Protein AF-0000000066315494 (afdb_homodimer)

Solvent-accessible surface area (backbone atoms only — not comparable to full-atom values): 15066 Å² total; per-residue (Å²): 139,83,71,63,61,61,58,49,50,52,49,48,46,50,52,51,40,46,52,48,52,51,51,44,47,53,52,26,42,49,58,54,46,71,69,47,60,89,89,52,80,75,73,48,70,65,57,48,49,71,57,57,49,80,80,36,66,68,55,47,48,52,39,36,51,50,50,52,54,43,51,49,52,50,52,52,51,53,55,69,66,41,75,74,70,67,60,67,60,64,61,60,64,60,68,68,56,77,74,78,74,77,73,80,72,73,70,80,76,66,72,78,76,74,81,66,81,73,79,74,91,118,135,78,69,61,59,57,57,48,51,53,50,50,46,49,52,50,38,46,53,48,52,49,51,43,48,53,52,24,40,50,57,53,45,70,69,46,59,88,88,52,79,73,74,49,70,65,57,47,49,71,58,56,48,81,80,38,68,69,56,48,50,53,40,35,52,52,49,52,54,44,51,50,53,49,52,52,52,53,55,71,66,43,74,72,70,68,57,68,60,61,58,59,62,59,67,66,55,80,75,77,76,77,73,78,74,76,73,80,76,68,77,79,78,78,78,72,80,74,82,83,85,129

Organism: Schizosaccharomyces pombe (strain 972 / ATCC 24843) (NCBI:txid284812)

Radius of gyration: 43.76 Å; Cα contacts (8 Å, |Δi|>4): 107; chains: 2; bounding box: 115×151×46 Å

Structure (mmCIF, N/CA/C/O backbone):
data_AF-0000000066315494-model_v1
#
loop_
_entity.id
_entity.type
_entity.pdbx_description
1 polymer 'Uncharacterized protein C8D2.11'
#
loop_
_atom_site.group_PDB
_atom_site.id
_atom_site.type_symbol
_atom_site.label_atom_id
_atom_site.label_alt_id
_atom_site.label_comp_id
_atom_site.label_asym_id
_atom_site.label_entity_id
_atom_site.label_seq_id
_atom_site.pdbx_PDB_ins_code
_atom_site.Cartn_x
_atom_site.Cartn_y
_atom_site.Cartn_z
_atom_site.occupancy
_atom_site.B_iso_or_equiv
_atom_site.auth_seq_id
_atom_site.auth_comp_id
_atom_site.auth_asym_id
_atom_site.auth_atom_id
_atom_site.pdbx_PDB_model_num
ATOM 1 N N . MET A 1 1 ? -29.75 -22.281 -9.867 1 36.62 1 MET A N 1
ATOM 2 C CA . MET A 1 1 ? -29.75 -20.859 -9.594 1 36.62 1 MET A CA 1
ATOM 3 C C . MET A 1 1 ? -28.359 -20.391 -9.172 1 36.62 1 MET A C 1
ATOM 5 O O . MET A 1 1 ? -28.016 -20.422 -7.984 1 36.62 1 MET A O 1
ATOM 9 N N . GLY A 1 2 ? -27.234 -20.703 -9.727 1 48.5 2 GLY A N 1
ATOM 10 C CA . GLY A 1 2 ? -25.781 -20.766 -9.695 1 48.5 2 GLY A CA 1
ATOM 11 C C . GLY A 1 2 ? -25.141 -19.391 -9.57 1 48.5 2 GLY A C 1
ATOM 12 O O . GLY A 1 2 ? -23.953 -19.234 -9.875 1 48.5 2 GLY A O 1
ATOM 13 N N . ARG A 1 3 ? -25.984 -18.328 -9.836 1 52.59 3 ARG A N 1
ATOM 14 C CA . ARG A 1 3 ? -25.484 -16.969 -10 1 52.59 3 ARG A CA 1
ATOM 15 C C . ARG A 1 3 ? -24.641 -16.547 -8.805 1 52.59 3 ARG A C 1
ATOM 17 O O . ARG A 1 3 ? -23.766 -15.688 -8.93 1 52.59 3 ARG A O 1
ATOM 24 N N . PRO A 1 4 ? -25.125 -16.578 -7.352 1 53.5 4 PRO A N 1
ATOM 25 C CA . PRO A 1 4 ? -24.906 -15.852 -6.098 1 53.5 4 PRO A CA 1
ATOM 26 C C . PRO A 1 4 ? -23.531 -16.141 -5.488 1 53.5 4 PRO A C 1
ATOM 28 O O . PRO A 1 4 ? -23.031 -15.328 -4.703 1 53.5 4 PRO A O 1
ATOM 31 N N . LEU A 1 5 ? -23 -17.219 -5.754 1 54.5 5 LEU A N 1
ATOM 32 C CA . LEU A 1 5 ? -21.812 -17.672 -5.035 1 54.5 5 LEU A CA 1
ATOM 33 C C . LEU A 1 5 ? -20.578 -16.891 -5.469 1 54.5 5 LEU A C 1
ATOM 35 O O . LEU A 1 5 ? -19.719 -16.547 -4.645 1 54.5 5 LEU A O 1
ATOM 39 N N . ILE A 1 6 ? -20.578 -16.625 -6.766 1 56.09 6 ILE A N 1
ATOM 40 C CA . ILE A 1 6 ? -19.422 -15.922 -7.305 1 56.09 6 ILE A CA 1
ATOM 41 C C . ILE A 1 6 ? -19.391 -14.484 -6.777 1 56.09 6 ILE A C 1
ATOM 43 O O . ILE A 1 6 ? -18.344 -13.984 -6.367 1 56.09 6 ILE A O 1
ATOM 47 N N . GLU A 1 7 ? -20.547 -13.859 -6.77 1 63.22 7 GLU A N 1
ATOM 48 C CA . GLU A 1 7 ? -20.641 -12.5 -6.25 1 63.22 7 GLU A CA 1
ATOM 49 C C . GLU A 1 7 ? -20.312 -12.453 -4.758 1 63.22 7 GLU A C 1
ATOM 51 O O . GLU A 1 7 ? -19.656 -11.523 -4.289 1 63.22 7 GLU A O 1
ATOM 56 N N . SER A 1 8 ? -20.75 -13.547 -4.156 1 70.38 8 SER A N 1
ATOM 57 C CA . SER A 1 8 ? -20.484 -13.617 -2.723 1 70.38 8 SER A CA 1
ATOM 58 C C . SER A 1 8 ? -19 -13.773 -2.443 1 70.38 8 SER A C 1
ATOM 60 O O . SER A 1 8 ? -18.453 -13.109 -1.558 1 70.38 8 SER A O 1
ATOM 62 N N . SER A 1 9 ? -18.391 -14.57 -3.324 1 78.19 9 SER A N 1
ATOM 63 C CA . SER A 1 9 ? -16.969 -14.812 -3.127 1 78.19 9 SER A CA 1
ATOM 64 C C . SER A 1 9 ? -16.156 -13.555 -3.41 1 78.19 9 SER A C 1
ATOM 66 O O . SER A 1 9 ? -15.219 -13.234 -2.67 1 78.19 9 SER A O 1
ATOM 68 N N . SER A 1 10 ? -16.594 -12.836 -4.422 1 82.06 10 SER A N 1
ATOM 69 C CA . SER A 1 10 ? -15.898 -11.609 -4.781 1 82.06 10 SER A CA 1
ATOM 70 C C . SER A 1 10 ? -16.031 -10.547 -3.693 1 82.06 10 SER A C 1
ATOM 72 O O . SER A 1 10 ? -15.07 -9.859 -3.355 1 82.06 10 SER A O 1
ATOM 74 N N . ASN A 1 11 ? -17.172 -10.531 -3.135 1 88.81 11 ASN A N 1
ATOM 75 C CA . ASN A 1 11 ? -17.438 -9.586 -2.051 1 88.81 11 ASN A CA 1
ATOM 76 C C . ASN A 1 11 ? -16.625 -9.93 -0.804 1 88.81 11 ASN A C 1
ATOM 78 O O . ASN A 1 11 ? -16.156 -9.039 -0.095 1 88.81 11 ASN A O 1
ATOM 82 N N . ASP A 1 12 ? -16.484 -11.188 -0.654 1 93.38 12 ASP A N 1
ATOM 83 C CA . ASP A 1 12 ? -15.703 -11.633 0.493 1 93.38 12 ASP A CA 1
ATOM 84 C C . ASP A 1 12 ? -14.234 -11.258 0.331 1 93.38 12 ASP A C 1
ATOM 86 O O . ASP A 1 12 ? -13.586 -10.844 1.292 1 93.38 12 ASP A O 1
ATOM 90 N N . HIS A 1 13 ? -13.75 -11.344 -0.854 1 95.75 13 HIS A N 1
ATOM 91 C CA . HIS A 1 13 ? -12.359 -10.984 -1.107 1 95.75 13 HIS A CA 1
ATOM 92 C C . HIS A 1 13 ? -12.141 -9.484 -0.933 1 95.75 13 HIS A C 1
ATOM 94 O O . HIS A 1 13 ? -11.125 -9.062 -0.381 1 95.75 13 HIS A O 1
ATOM 100 N N . VAL A 1 14 ? -13.117 -8.734 -1.364 1 96.81 14 VAL A N 1
ATOM 101 C CA . VAL A 1 14 ? -13.008 -7.289 -1.229 1 96.81 14 VAL A CA 1
ATOM 102 C C . VAL A 1 14 ? -13.055 -6.902 0.249 1 96.81 14 VAL A C 1
ATOM 104 O O . VAL A 1 14 ? -12.266 -6.07 0.703 1 96.81 14 VAL A O 1
ATO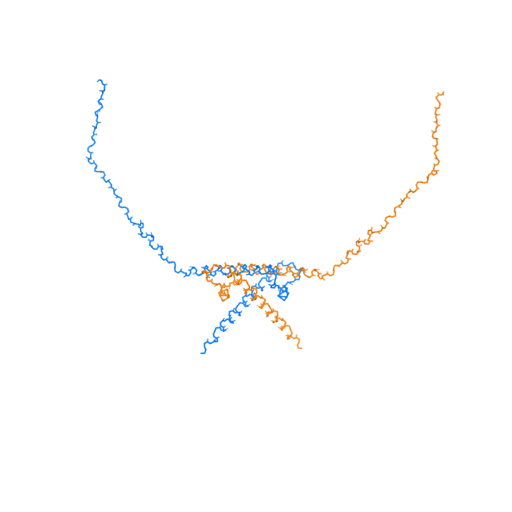M 107 N N . ALA A 1 15 ? -13.938 -7.496 0.964 1 97.12 15 ALA A N 1
ATOM 108 C CA . ALA A 1 15 ? -14.039 -7.223 2.395 1 97.12 15 ALA A CA 1
ATOM 109 C C . ALA A 1 15 ? -12.75 -7.598 3.121 1 97.12 15 ALA A C 1
ATOM 111 O O . ALA A 1 15 ? -12.289 -6.859 3.996 1 97.12 15 ALA A O 1
ATOM 112 N N . ASN A 1 16 ? -12.195 -8.727 2.793 1 97.88 16 ASN A N 1
ATOM 113 C CA . ASN A 1 16 ? -10.938 -9.172 3.383 1 97.88 16 ASN A CA 1
ATOM 114 C C . ASN A 1 16 ? -9.789 -8.227 3.029 1 97.88 16 ASN A C 1
ATOM 116 O O . ASN A 1 16 ? -8.969 -7.895 3.887 1 97.88 16 ASN A O 1
ATOM 120 N N . PHE A 1 17 ? -9.812 -7.836 1.781 1 98.44 17 PHE A N 1
ATOM 121 C CA . PHE A 1 17 ? -8.812 -6.875 1.326 1 98.44 17 PHE A CA 1
ATOM 122 C C . PHE A 1 17 ? -8.898 -5.582 2.125 1 98.44 17 PHE A C 1
ATOM 124 O O . PHE A 1 17 ? -7.883 -5.066 2.598 1 98.44 17 PHE A O 1
ATOM 131 N N . ASN A 1 18 ? -10.055 -5.062 2.291 1 98.25 18 ASN A N 1
ATOM 132 C CA . ASN A 1 18 ? -10.273 -3.824 3.029 1 98.25 18 ASN A CA 1
ATOM 133 C C . ASN A 1 18 ? -9.812 -3.947 4.477 1 98.25 18 ASN A C 1
ATOM 135 O O . ASN A 1 18 ? -9.172 -3.039 5.012 1 98.25 18 ASN A O 1
ATOM 139 N N . ARG A 1 19 ? -10.102 -5.039 5.082 1 97.94 19 ARG A N 1
ATOM 140 C CA . ARG A 1 19 ? -9.688 -5.277 6.461 1 97.94 19 ARG A CA 1
ATOM 141 C C . ARG A 1 19 ? -8.172 -5.328 6.574 1 97.94 19 ARG A C 1
ATOM 143 O O . ARG A 1 19 ? -7.586 -4.703 7.469 1 97.94 19 ARG A O 1
ATOM 150 N N . LYS A 1 20 ? -7.543 -6.078 5.699 1 98.56 20 LYS A N 1
ATOM 151 C CA . LYS A 1 20 ? -6.09 -6.23 5.727 1 98.56 20 LYS A CA 1
ATOM 152 C C . LYS A 1 20 ? -5.391 -4.895 5.492 1 98.56 20 LYS A C 1
ATOM 154 O O . LYS A 1 20 ? -4.441 -4.555 6.199 1 98.56 20 LYS A O 1
ATOM 159 N N . THR A 1 21 ? -5.852 -4.137 4.508 1 98.69 21 THR A N 1
ATOM 160 C CA . THR A 1 21 ? -5.203 -2.871 4.18 1 98.69 21 THR A CA 1
ATOM 161 C C . THR A 1 21 ? -5.398 -1.855 5.301 1 98.69 21 THR A C 1
ATOM 163 O O . THR A 1 21 ? -4.488 -1.086 5.613 1 98.69 21 THR A O 1
ATOM 166 N N . LYS A 1 22 ? -6.551 -1.836 5.879 1 98.44 22 LYS A N 1
ATOM 167 C CA . LYS A 1 22 ? -6.785 -0.957 7.02 1 98.44 22 LYS A CA 1
ATOM 168 C C . LYS A 1 22 ? -5.852 -1.295 8.18 1 98.44 22 LYS A C 1
ATOM 170 O O . LYS A 1 22 ? -5.301 -0.399 8.82 1 98.44 22 LYS A O 1
ATOM 175 N N . LYS A 1 23 ? -5.73 -2.564 8.477 1 98.62 23 LYS A N 1
ATOM 176 C CA . LYS A 1 23 ? -4.82 -3.002 9.531 1 98.62 23 LYS A CA 1
ATOM 177 C C . LYS A 1 23 ? -3.391 -2.545 9.242 1 98.62 23 LYS A C 1
ATOM 179 O O . LYS A 1 23 ? -2.707 -2.037 10.133 1 98.62 23 LYS A O 1
ATOM 184 N N . LEU A 1 24 ? -2.961 -2.746 8.031 1 98.81 24 LEU A N 1
ATOM 185 C CA . LEU A 1 24 ? -1.611 -2.383 7.617 1 98.81 24 LEU A CA 1
ATOM 186 C C . LEU A 1 24 ? -1.392 -0.878 7.738 1 98.81 24 LEU A C 1
ATOM 188 O O . LEU A 1 24 ? -0.346 -0.436 8.219 1 98.81 24 LEU A O 1
ATOM 192 N N . ILE A 1 25 ? -2.383 -0.046 7.328 1 98.81 25 ILE A N 1
ATOM 193 C CA . ILE A 1 25 ? -2.254 1.405 7.402 1 98.81 25 ILE A CA 1
ATOM 194 C C . ILE A 1 25 ? -2.277 1.853 8.859 1 98.81 25 ILE A C 1
ATOM 196 O O . ILE A 1 25 ? -1.515 2.736 9.258 1 98.81 25 ILE A O 1
ATOM 200 N N . ASP A 1 26 ? -3.143 1.259 9.664 1 98.56 26 ASP A N 1
ATOM 201 C CA . ASP A 1 26 ? -3.199 1.614 11.078 1 98.56 26 ASP A CA 1
ATOM 202 C C . ASP A 1 26 ? -1.862 1.347 11.766 1 98.56 26 ASP A C 1
ATOM 204 O O . ASP A 1 26 ? -1.375 2.18 12.531 1 98.56 26 ASP A O 1
ATOM 208 N N . GLN A 1 27 ? -1.265 0.222 11.461 1 98.62 27 GLN A N 1
ATOM 209 C CA . GLN A 1 27 ? 0.035 -0.127 12.031 1 98.62 27 GLN A CA 1
ATOM 210 C C . GLN A 1 27 ? 1.118 0.838 11.555 1 98.62 27 GLN A C 1
ATOM 212 O O . GLN A 1 27 ? 1.95 1.283 12.352 1 98.62 27 GLN A O 1
ATOM 217 N N . ALA A 1 28 ? 1.109 1.153 10.312 1 98.81 28 ALA A N 1
ATOM 218 C CA . ALA A 1 28 ? 2.096 2.07 9.75 1 98.81 28 ALA A CA 1
ATOM 219 C C . ALA A 1 28 ? 1.967 3.461 10.359 1 98.81 28 ALA A C 1
ATOM 221 O O . ALA A 1 28 ? 2.973 4.121 10.633 1 98.81 28 ALA A O 1
ATOM 222 N N . LEU A 1 29 ? 0.731 3.9 10.523 1 98.69 29 LEU A N 1
ATOM 223 C CA . LEU A 1 29 ? 0.483 5.203 11.133 1 98.69 29 LEU A CA 1
ATOM 224 C C . LEU A 1 29 ? 0.97 5.227 12.578 1 98.69 29 LEU A C 1
ATOM 226 O O . LEU A 1 29 ? 1.551 6.219 13.023 1 98.69 29 LEU A O 1
ATOM 230 N N . GLU A 1 30 ? 0.712 4.18 13.258 1 98.25 30 GLU A N 1
ATOM 231 C CA . GLU A 1 30 ? 1.185 4.074 14.633 1 98.25 30 GLU A CA 1
ATOM 232 C C . GLU A 1 30 ? 2.707 4.168 14.703 1 98.25 30 GLU A C 1
ATOM 234 O O . GLU A 1 30 ? 3.25 4.902 15.523 1 98.25 30 GLU A O 1
ATOM 239 N N . HIS A 1 31 ? 3.373 3.438 13.875 1 98.06 31 HIS A N 1
ATOM 240 C CA . HIS A 1 31 ? 4.832 3.453 13.828 1 98.06 31 HIS A CA 1
ATOM 241 C C . HIS A 1 31 ? 5.355 4.836 13.469 1 98.06 31 HIS A C 1
ATOM 243 O O . HIS A 1 31 ? 6.316 5.32 14.078 1 98.06 31 HIS A O 1
ATOM 249 N N . TYR A 1 32 ? 4.727 5.41 12.477 1 98.06 32 TYR A N 1
ATOM 250 C CA . TYR A 1 32 ? 5.121 6.738 12.031 1 98.06 32 TYR A CA 1
ATOM 251 C C . TYR A 1 32 ? 4.965 7.762 13.148 1 98.06 32 TYR A C 1
ATOM 253 O O . TYR A 1 32 ? 5.887 8.523 13.438 1 98.06 32 TYR A O 1
ATOM 261 N N . ASN A 1 33 ? 3.848 7.762 13.734 1 98.06 33 ASN A N 1
ATOM 262 C CA . ASN A 1 33 ? 3.537 8.734 14.781 1 98.06 33 ASN A CA 1
ATOM 263 C C . ASN A 1 33 ? 4.363 8.492 16.047 1 98.06 33 ASN A C 1
ATOM 265 O O . ASN A 1 33 ? 4.684 9.43 16.766 1 98.06 33 ASN A O 1
ATOM 269 N N . GLY A 1 34 ? 4.641 7.25 16.281 1 97.19 34 GLY A N 1
ATOM 270 C CA . GLY A 1 34 ? 5.469 6.906 17.422 1 97.19 34 GLY A CA 1
ATOM 271 C C . GLY A 1 34 ? 6.879 7.457 17.328 1 97.19 34 GLY A C 1
ATOM 272 O O . GLY A 1 34 ? 7.582 7.57 18.328 1 97.19 34 GLY A O 1
ATOM 273 N N . ARG A 1 35 ? 7.32 7.863 16.141 1 95.31 35 ARG A N 1
ATOM 274 C CA . ARG A 1 35 ? 8.68 8.344 15.922 1 95.31 35 ARG A CA 1
ATOM 275 C C . ARG A 1 35 ? 8.711 9.859 15.773 1 95.31 35 ARG A C 1
ATOM 277 O O . ARG A 1 35 ? 9.781 10.461 15.672 1 95.31 35 ARG A O 1
ATOM 284 N N . LEU A 1 36 ? 7.5 10.391 15.766 1 94.56 36 LEU A N 1
ATOM 285 C CA . LEU A 1 36 ? 7.418 11.836 15.633 1 94.56 36 LEU A CA 1
ATOM 286 C C . LEU A 1 36 ? 7.824 12.523 16.938 1 94.56 36 LEU A C 1
ATOM 288 O O . LEU A 1 36 ? 7.52 12.039 18.016 1 94.56 36 LEU A O 1
ATOM 292 N N . PRO A 1 37 ? 8.523 13.633 16.75 1 91.75 37 PRO A N 1
ATOM 293 C CA . PRO A 1 37 ? 8.75 14.438 17.953 1 91.75 37 PRO A CA 1
ATOM 294 C C . PRO A 1 37 ? 7.445 14.812 18.656 1 91.75 37 PRO A C 1
ATOM 296 O O . PRO A 1 37 ? 6.422 15.023 18 1 91.75 37 PRO A O 1
ATOM 299 N N . GLU A 1 38 ? 7.496 14.961 19.969 1 89 38 GLU A N 1
ATOM 300 C CA . GLU A 1 38 ? 6.328 15.188 20.812 1 89 38 GLU A CA 1
ATOM 301 C C . GLU A 1 38 ? 5.602 16.469 20.422 1 89 38 GLU A C 1
ATOM 303 O O . GLU A 1 38 ? 4.387 16.578 20.594 1 89 38 GLU A O 1
ATOM 308 N N . GLN A 1 39 ? 6.316 17.422 19.797 1 88 39 GLN A N 1
ATOM 309 C CA . GLN A 1 39 ? 5.75 18.734 19.516 1 88 39 GLN A CA 1
ATOM 310 C C . GLN A 1 39 ? 4.977 18.719 18.188 1 88 39 GLN A C 1
ATOM 312 O O . GLN A 1 39 ? 4.211 19.641 17.906 1 88 39 GLN A O 1
ATOM 317 N N . LEU A 1 40 ? 5.133 17.656 17.516 1 88.94 40 LEU A N 1
ATOM 318 C CA . LEU A 1 40 ? 4.488 17.609 16.203 1 88.94 40 LEU A CA 1
ATOM 319 C C . LEU A 1 40 ? 3.139 16.906 16.297 1 88.94 40 LEU A C 1
ATOM 321 O O . LEU A 1 40 ? 2.984 15.93 17.031 1 88.94 40 LEU A O 1
ATOM 325 N N . GLU A 1 41 ? 2.311 17.438 15.508 1 90.69 41 GLU A N 1
ATOM 326 C CA . GLU A 1 41 ? 0.982 16.844 15.43 1 90.69 41 GLU A CA 1
ATOM 327 C C . GLU A 1 41 ? 1.031 15.477 14.75 1 90.69 41 GLU A C 1
ATOM 329 O O . GLU A 1 41 ? 1.735 15.297 13.758 1 90.69 41 GLU A O 1
ATOM 334 N N . ASN A 1 42 ? 0.229 14.594 15.328 1 95.12 42 ASN A N 1
ATOM 335 C CA . ASN A 1 42 ? 0.113 13.273 14.727 1 95.12 42 ASN A CA 1
ATOM 336 C C . ASN A 1 42 ? -0.554 13.336 13.359 1 95.12 42 ASN A C 1
ATOM 338 O O . ASN A 1 42 ? -1.377 14.219 13.102 1 95.12 42 ASN A O 1
ATOM 342 N N . PHE A 1 43 ? -0.103 12.492 12.531 1 97.31 43 PHE A N 1
ATOM 343 C CA . PHE A 1 43 ? -0.729 12.312 11.227 1 97.31 43 PHE A CA 1
ATOM 344 C C . PHE A 1 43 ? -1.854 11.289 11.305 1 97.31 43 PHE A C 1
ATOM 346 O O . PHE A 1 43 ? -1.603 10.094 11.461 1 97.31 43 PHE A O 1
ATOM 353 N N . SER A 1 44 ? -3.135 11.734 11.242 1 96.88 44 SER A N 1
ATOM 354 C CA . SER A 1 44 ? -4.297 10.883 11.484 1 96.88 44 SER A CA 1
ATOM 355 C C . SER A 1 44 ? -4.668 10.086 10.234 1 96.88 44 SER A C 1
ATOM 357 O O . SER A 1 44 ? -4.227 10.414 9.133 1 96.88 44 SER A O 1
ATOM 359 N N . PHE A 1 45 ? -5.453 9.086 10.398 1 97.75 45 PHE A N 1
ATOM 360 C CA . PHE A 1 45 ? -5.996 8.312 9.289 1 97.75 45 PHE A CA 1
ATOM 361 C C . PHE A 1 45 ? -6.824 9.203 8.359 1 97.75 45 PHE A C 1
ATOM 363 O O . PHE A 1 45 ? -6.75 9.07 7.137 1 97.75 45 PHE A O 1
ATOM 370 N N . GLU A 1 46 ? -7.578 10.125 8.914 1 96.62 46 GLU A N 1
ATOM 371 C CA . GLU A 1 46 ? -8.406 11.039 8.141 1 96.62 46 GLU A CA 1
ATOM 372 C C . GLU A 1 46 ? -7.559 11.93 7.242 1 96.62 46 GLU A C 1
ATOM 374 O O . GLU A 1 46 ? -7.871 12.117 6.062 1 96.62 46 GLU A O 1
ATOM 379 N N . ASN A 1 47 ? -6.441 12.469 7.816 1 95.94 47 ASN A N 1
ATOM 380 C CA . ASN A 1 47 ? -5.512 13.258 7.012 1 95.94 47 ASN A CA 1
ATOM 381 C C . ASN A 1 47 ? -4.898 12.43 5.891 1 95.94 47 ASN A C 1
ATOM 383 O O . ASN A 1 47 ? -4.781 12.898 4.758 1 95.94 47 ASN A O 1
ATOM 387 N N . PHE A 1 48 ? -4.5 11.219 6.242 1 98.19 48 PHE A N 1
ATOM 388 C CA . PHE A 1 48 ? -3.904 10.305 5.273 1 98.19 48 PHE A CA 1
ATOM 389 C C . PHE A 1 48 ? -4.836 10.086 4.086 1 98.19 48 PHE A C 1
ATOM 391 O O . PHE A 1 48 ? -4.414 10.211 2.934 1 98.19 48 PHE A O 1
ATOM 398 N N . VAL A 1 49 ? -6.098 9.75 4.387 1 98.25 49 VAL A N 1
ATOM 399 C CA . VAL A 1 49 ? -7.07 9.453 3.342 1 98.25 49 VAL A CA 1
ATOM 400 C C . VAL A 1 49 ? -7.309 10.695 2.488 1 98.25 49 VAL A C 1
ATOM 402 O O . VAL A 1 49 ? -7.422 10.602 1.265 1 98.25 49 VAL A O 1
ATOM 405 N N . GLU A 1 50 ? -7.363 11.82 3.1 1 95.94 50 GLU A N 1
ATOM 406 C CA . GLU A 1 50 ? -7.625 13.07 2.395 1 95.94 50 GLU A CA 1
ATOM 407 C C . GLU A 1 50 ? -6.5 13.398 1.415 1 95.94 50 GLU A C 1
ATOM 409 O O . GLU A 1 50 ? -6.754 13.875 0.306 1 95.94 50 GLU A O 1
ATOM 414 N N . VAL A 1 51 ? -5.281 13.094 1.767 1 96.94 51 VAL A N 1
ATOM 415 C CA . VAL A 1 51 ? -4.121 13.523 0.996 1 96.94 51 VAL A CA 1
ATOM 416 C C . VAL A 1 51 ? -3.705 12.414 0.029 1 96.94 51 VAL A C 1
ATOM 418 O O . VAL A 1 51 ? -3.037 12.672 -0.973 1 96.94 51 VAL A O 1
ATOM 421 N N . LEU A 1 52 ? -4.086 11.18 0.331 1 98.12 52 LEU A N 1
ATOM 422 C CA . LEU A 1 52 ? -3.748 10.078 -0.556 1 98.12 52 LEU A CA 1
ATOM 423 C C . LEU A 1 52 ? -4.266 10.336 -1.967 1 98.12 52 LEU A C 1
ATOM 425 O O . LEU A 1 52 ? -5.477 10.367 -2.191 1 98.12 52 LEU A O 1
ATOM 429 N N . ASP A 1 53 ? -3.344 10.492 -2.883 1 97.56 53 ASP A N 1
ATOM 430 C CA . ASP A 1 53 ? -3.639 10.828 -4.273 1 97.56 53 ASP A CA 1
ATOM 431 C C . ASP A 1 53 ? -3.381 9.633 -5.191 1 97.56 53 ASP A C 1
ATOM 433 O O . ASP A 1 53 ? -2.23 9.25 -5.414 1 97.56 53 ASP A O 1
ATOM 437 N N . THR A 1 54 ? -4.43 9.07 -5.801 1 97.94 54 THR A N 1
ATOM 438 C CA . THR A 1 54 ? -4.34 7.867 -6.621 1 97.94 54 THR A CA 1
ATOM 439 C C . THR A 1 54 ? -3.645 8.172 -7.945 1 97.94 54 THR A C 1
ATOM 441 O O . THR A 1 54 ? -3.25 7.25 -8.672 1 97.94 54 THR A O 1
ATOM 444 N N . GLU A 1 55 ? -3.436 9.422 -8.227 1 97.5 55 GLU A N 1
ATOM 445 C CA . GLU A 1 55 ? -2.789 9.797 -9.477 1 97.5 55 GLU A CA 1
ATOM 446 C C . GLU A 1 55 ? -1.313 10.117 -9.266 1 97.5 55 GLU A C 1
ATOM 448 O O . GLU A 1 55 ? -0.587 10.398 -10.219 1 97.5 55 GLU A O 1
ATOM 453 N N . SER A 1 56 ? -0.907 10.156 -7.996 1 97.25 56 SER A N 1
ATOM 454 C CA . SER A 1 56 ? 0.496 10.383 -7.664 1 97.25 56 SER A CA 1
ATOM 455 C C . SER A 1 56 ? 1.378 9.258 -8.188 1 97.25 56 SER A C 1
ATOM 457 O O . SER A 1 56 ? 1.151 8.086 -7.879 1 97.25 56 SER A O 1
ATOM 459 N N . SER A 1 57 ? 2.436 9.664 -8.898 1 97.81 57 SER A N 1
ATOM 460 C CA . SER A 1 57 ? 3.365 8.688 -9.453 1 97.81 57 SER A CA 1
ATOM 461 C C . SER A 1 57 ? 4.07 7.902 -8.344 1 97.81 57 SER A C 1
ATOM 463 O O . SER A 1 57 ? 4.297 6.699 -8.484 1 97.81 57 SER A O 1
ATOM 465 N N . VAL A 1 58 ? 4.418 8.602 -7.277 1 97.81 58 VAL A N 1
ATOM 466 C CA . VAL A 1 58 ? 5.129 7.957 -6.176 1 97.81 58 VAL A CA 1
ATOM 467 C C . VAL A 1 58 ? 4.219 6.934 -5.5 1 97.81 58 VAL A C 1
ATOM 469 O O . VAL A 1 58 ? 4.641 5.812 -5.219 1 97.81 58 VAL A O 1
ATOM 472 N N . VAL A 1 59 ? 2.951 7.246 -5.246 1 98.5 59 VAL A N 1
ATOM 473 C CA . VAL A 1 59 ? 1.996 6.34 -4.617 1 98.5 59 VAL A CA 1
ATOM 474 C C . VAL A 1 59 ? 1.764 5.129 -5.52 1 98.5 59 VAL A C 1
ATOM 476 O O . VAL A 1 59 ? 1.81 3.986 -5.055 1 98.5 59 VAL A O 1
ATOM 479 N N . ASN A 1 60 ? 1.599 5.387 -6.832 1 98.56 60 ASN A N 1
ATOM 480 C CA . ASN A 1 60 ? 1.404 4.293 -7.777 1 98.56 60 ASN A CA 1
ATOM 481 C C . ASN A 1 60 ? 2.605 3.352 -7.801 1 98.56 60 ASN A C 1
ATOM 483 O O . ASN A 1 60 ? 2.443 2.131 -7.852 1 98.56 60 ASN A O 1
ATOM 487 N N . ARG A 1 61 ? 3.775 3.875 -7.711 1 98.56 61 ARG A N 1
ATOM 488 C CA . ARG A 1 61 ? 4.98 3.055 -7.691 1 98.56 61 ARG A CA 1
ATOM 489 C C . ARG A 1 61 ? 5.031 2.188 -6.438 1 98.56 61 ARG A C 1
ATOM 491 O O . ARG A 1 61 ? 5.449 1.027 -6.496 1 98.56 61 ARG A O 1
ATOM 498 N N . VAL A 1 62 ? 4.652 2.719 -5.301 1 98.75 62 VAL A N 1
ATOM 499 C CA . VAL A 1 62 ? 4.617 1.956 -4.055 1 98.75 62 VAL A CA 1
ATOM 500 C C . VAL A 1 62 ? 3.678 0.761 -4.207 1 98.75 62 VAL A C 1
ATOM 502 O O . VAL A 1 62 ? 4.016 -0.356 -3.809 1 98.75 62 VAL A O 1
ATOM 505 N N . PHE A 1 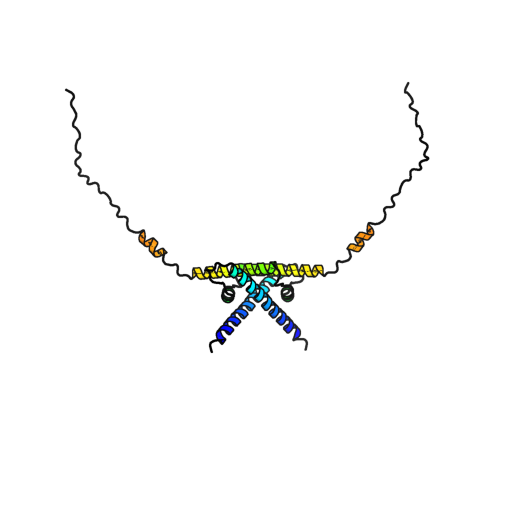63 ? 2.521 0.922 -4.805 1 98.81 63 PHE A N 1
ATOM 506 C CA . PHE A 1 63 ? 1.563 -0.163 -4.977 1 98.81 63 PHE A CA 1
ATOM 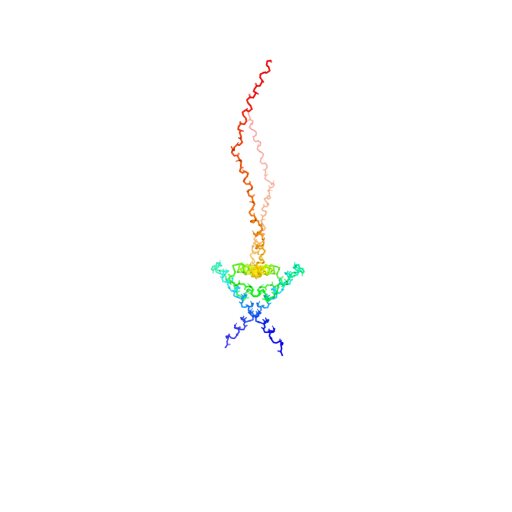507 C C . PHE A 1 63 ? 2.061 -1.161 -6.016 1 98.81 63 PHE A C 1
ATOM 509 O O . PHE A 1 63 ? 1.797 -2.361 -5.906 1 98.81 63 PHE A O 1
ATOM 516 N N . GLU A 1 64 ? 2.814 -0.659 -7.047 1 98.69 64 GLU A N 1
ATOM 517 C CA . GLU A 1 64 ? 3.439 -1.581 -7.988 1 98.69 64 GLU A CA 1
ATOM 518 C C . GLU A 1 64 ? 4.461 -2.477 -7.293 1 98.69 64 GLU A C 1
ATOM 520 O O . GLU A 1 64 ? 4.531 -3.676 -7.566 1 98.69 64 GLU A O 1
ATOM 525 N N . VAL A 1 65 ? 5.25 -1.938 -6.414 1 98.69 65 VAL A N 1
ATOM 526 C CA . VAL A 1 65 ? 6.211 -2.713 -5.633 1 98.69 65 VAL A CA 1
ATOM 527 C C . VAL A 1 65 ? 5.469 -3.73 -4.766 1 98.69 65 VAL A C 1
ATOM 529 O O . VAL A 1 65 ? 5.875 -4.891 -4.68 1 98.69 65 VAL A O 1
ATOM 532 N N . LEU A 1 66 ? 4.383 -3.303 -4.098 1 98.81 66 LEU A N 1
ATOM 533 C CA . LEU A 1 66 ? 3.58 -4.184 -3.258 1 98.81 66 LEU A CA 1
ATOM 534 C C . LEU A 1 66 ? 3.094 -5.395 -4.047 1 98.81 66 LEU A C 1
ATOM 536 O O . LEU A 1 66 ? 3.275 -6.535 -3.619 1 98.81 66 LEU A O 1
ATOM 540 N N . VAL A 1 67 ? 2.492 -5.125 -5.215 1 98.81 67 VAL A N 1
ATOM 541 C CA . VAL A 1 67 ? 1.938 -6.195 -6.035 1 98.81 67 VAL A CA 1
ATOM 542 C C . VAL A 1 67 ? 3.057 -7.133 -6.484 1 98.81 67 VAL A C 1
ATOM 544 O O . VAL A 1 67 ? 2.896 -8.359 -6.461 1 98.81 67 VAL A O 1
ATOM 547 N N . ARG A 1 68 ? 4.207 -6.559 -6.883 1 98.19 68 ARG A N 1
ATOM 548 C CA . ARG A 1 68 ? 5.344 -7.375 -7.305 1 98.19 68 ARG A CA 1
ATOM 549 C C . ARG A 1 68 ? 5.816 -8.281 -6.172 1 98.19 68 ARG A C 1
ATOM 551 O O . ARG A 1 68 ? 6.102 -9.461 -6.395 1 98.19 68 ARG A O 1
ATOM 558 N N . GLU A 1 69 ? 5.891 -7.77 -4.98 1 97.75 69 GLU A N 1
ATOM 559 C CA . GLU A 1 69 ? 6.324 -8.531 -3.812 1 97.75 69 GLU A CA 1
ATOM 560 C C . GLU A 1 69 ? 5.355 -9.68 -3.514 1 97.75 69 GLU A C 1
ATOM 562 O O . GLU A 1 69 ? 5.777 -10.812 -3.289 1 97.75 69 GLU A O 1
ATOM 567 N N . VAL A 1 70 ? 4.09 -9.391 -3.527 1 98.25 70 VAL A N 1
ATOM 568 C CA . VAL A 1 70 ? 3.074 -10.375 -3.174 1 98.25 70 VAL A CA 1
ATOM 569 C C . VAL A 1 70 ? 2.971 -11.43 -4.273 1 98.25 70 VAL A C 1
ATOM 571 O O . VAL A 1 70 ? 2.816 -12.617 -3.99 1 98.25 70 VAL A O 1
ATOM 574 N N . ALA A 1 71 ? 3.051 -10.961 -5.52 1 97.62 71 ALA A N 1
ATOM 575 C CA . ALA A 1 71 ? 3.062 -11.906 -6.641 1 97.62 71 ALA A CA 1
ATOM 576 C C . ALA A 1 71 ? 4.258 -12.852 -6.551 1 97.62 71 ALA A C 1
ATOM 578 O O . ALA A 1 71 ? 4.137 -14.039 -6.852 1 97.62 71 ALA A O 1
ATOM 579 N N . GLY A 1 72 ? 5.406 -12.281 -6.191 1 95.19 72 GLY A N 1
ATOM 580 C CA . GLY A 1 72 ? 6.578 -13.117 -5.984 1 95.19 72 GLY A CA 1
ATOM 581 C C . GLY A 1 72 ? 6.363 -14.195 -4.941 1 95.19 72 GLY A C 1
ATOM 582 O O . GLY A 1 72 ? 6.723 -15.352 -5.16 1 95.19 72 GLY A O 1
ATOM 583 N N . SER A 1 73 ? 5.781 -13.852 -3.861 1 93.44 73 SER A N 1
ATOM 584 C CA . SER A 1 73 ? 5.469 -14.797 -2.799 1 93.44 73 SER A CA 1
ATOM 585 C C . SER A 1 73 ? 4.492 -15.867 -3.279 1 93.44 73 SER A C 1
ATOM 587 O O . SER A 1 73 ? 4.617 -17.047 -2.912 1 93.44 73 SER A O 1
ATOM 589 N N . PHE A 1 74 ? 3.51 -15.461 -4.016 1 93.69 74 PHE A N 1
ATOM 590 C CA . PHE A 1 74 ? 2.527 -16.375 -4.59 1 93.69 74 PHE A CA 1
ATOM 591 C C . PHE A 1 74 ? 3.207 -17.438 -5.453 1 93.69 74 PHE A C 1
ATOM 593 O O . PHE A 1 74 ? 2.906 -18.625 -5.336 1 93.69 74 PHE A O 1
ATOM 600 N N . ARG A 1 75 ? 4.125 -17 -6.266 1 92.25 75 ARG A N 1
ATOM 601 C CA . ARG A 1 75 ? 4.836 -17.906 -7.156 1 92.25 75 ARG A CA 1
ATOM 602 C C . ARG A 1 75 ? 5.723 -18.875 -6.363 1 92.25 75 ARG A C 1
ATOM 604 O O . ARG A 1 75 ? 5.824 -20.047 -6.703 1 92.25 75 ARG A O 1
ATOM 611 N N . GLN A 1 76 ? 6.316 -18.375 -5.383 1 90.62 76 GLN A N 1
ATOM 612 C CA . GLN A 1 76 ? 7.168 -19.203 -4.539 1 90.62 76 GLN A CA 1
ATOM 613 C C . GLN A 1 76 ? 6.355 -20.297 -3.842 1 90.62 76 GLN A C 1
ATOM 615 O O . GLN A 1 76 ? 6.789 -21.453 -3.756 1 90.62 76 GLN A O 1
ATOM 620 N N . ARG A 1 77 ? 5.215 -20.016 -3.43 1 88.62 77 ARG A N 1
ATOM 621 C CA . ARG A 1 77 ? 4.34 -20.953 -2.744 1 88.62 77 ARG A CA 1
ATOM 622 C C . ARG A 1 77 ? 3.824 -22.031 -3.709 1 88.62 77 ARG A C 1
ATOM 624 O O . ARG A 1 77 ? 3.715 -23.203 -3.346 1 88.62 77 ARG A O 1
ATOM 631 N N . LYS A 1 78 ? 3.523 -21.578 -4.871 1 86.62 78 LYS A N 1
ATOM 632 C CA . LYS A 1 78 ? 3.061 -22.516 -5.895 1 86.62 78 LYS A CA 1
ATOM 633 C C . LYS A 1 78 ? 4.156 -23.516 -6.266 1 86.62 78 LYS A C 1
ATOM 635 O O . LYS A 1 78 ? 3.887 -24.703 -6.465 1 86.62 78 LYS A O 1
ATOM 640 N N . ARG A 1 79 ? 5.359 -23.047 -6.344 1 83.44 79 ARG A N 1
ATOM 641 C CA . ARG A 1 79 ? 6.492 -23.906 -6.676 1 83.44 79 ARG A CA 1
ATOM 642 C C . ARG A 1 79 ? 6.777 -24.906 -5.555 1 83.44 79 ARG A C 1
ATOM 644 O O . ARG A 1 79 ? 7.125 -26.062 -5.816 1 83.44 79 ARG A O 1
ATOM 651 N N . ALA A 1 80 ? 6.625 -24.406 -4.414 1 83.75 80 ALA A N 1
ATOM 652 C CA . ALA A 1 80 ? 6.91 -25.266 -3.264 1 83.75 80 ALA A CA 1
ATOM 653 C C . ALA A 1 80 ? 5.891 -26.391 -3.16 1 83.75 80 ALA A C 1
ATOM 655 O O . ALA A 1 80 ? 6.188 -27.453 -2.602 1 83.75 80 ALA A O 1
ATOM 656 N N . HIS A 1 81 ? 4.75 -26.156 -3.641 1 77.56 81 HIS A N 1
ATOM 657 C CA . HIS A 1 81 ? 3.703 -27.156 -3.549 1 77.56 81 HIS A CA 1
ATOM 658 C C . HIS A 1 81 ? 3.689 -28.062 -4.781 1 77.56 81 HIS A C 1
ATOM 660 O O . HIS A 1 81 ? 2.949 -29.047 -4.832 1 77.56 81 HIS A O 1
ATOM 666 N N . MET A 1 82 ? 4.43 -27.641 -5.809 1 68.56 82 MET A N 1
ATOM 667 C CA . MET A 1 82 ? 4.547 -28.516 -6.973 1 68.56 82 MET A CA 1
ATOM 668 C C . MET A 1 82 ? 5.406 -29.734 -6.652 1 68.56 82 MET A C 1
ATOM 670 O O . MET A 1 82 ? 6.461 -29.609 -6.027 1 68.56 82 MET A O 1
ATOM 674 N N . PRO A 1 83 ? 4.766 -30.922 -6.723 1 64.62 83 PRO A N 1
ATOM 675 C CA . PRO A 1 83 ? 5.496 -32.156 -6.441 1 64.62 83 PRO A CA 1
ATOM 676 C C . PRO A 1 83 ? 6.859 -32.219 -7.129 1 64.62 83 PRO A C 1
ATOM 678 O O . PRO A 1 83 ? 7.027 -31.656 -8.219 1 64.62 83 PRO A O 1
ATOM 681 N N . ARG A 1 84 ? 7.996 -32.031 -6.297 1 59.34 84 ARG A N 1
ATOM 682 C CA . ARG A 1 84 ? 9.336 -32.25 -6.84 1 59.34 84 ARG A CA 1
ATOM 683 C C . ARG A 1 84 ? 9.32 -33.375 -7.867 1 59.34 84 ARG A C 1
ATOM 685 O O . ARG A 1 84 ? 8.898 -34.5 -7.559 1 59.34 84 ARG A O 1
ATOM 692 N N . THR A 1 85 ? 8.906 -33.219 -9.078 1 52.09 85 THR A N 1
ATOM 693 C CA . THR A 1 85 ? 9.18 -34.312 -9.977 1 52.09 85 THR A CA 1
ATOM 694 C C . THR A 1 85 ? 10.453 -35.062 -9.57 1 52.09 85 THR A C 1
ATOM 696 O O . THR A 1 85 ? 11.461 -34.406 -9.25 1 52.09 85 THR A O 1
ATOM 699 N N . ASN A 1 86 ? 10.281 -36.219 -9.07 1 46.78 86 ASN A N 1
ATOM 700 C CA . ASN A 1 86 ? 11.227 -37.281 -8.703 1 46.78 86 ASN A CA 1
ATOM 701 C C . ASN A 1 86 ? 12.406 -37.344 -9.672 1 46.78 86 ASN A C 1
ATOM 703 O O . ASN A 1 86 ? 12.5 -38.25 -10.5 1 46.78 86 ASN A O 1
ATOM 707 N N . THR A 1 87 ? 12.586 -36.25 -10.422 1 48.16 87 THR A N 1
ATOM 708 C CA . THR A 1 87 ? 13.734 -36.531 -11.281 1 48.16 87 THR A CA 1
ATOM 709 C C . THR A 1 87 ? 14.969 -36.844 -10.445 1 48.16 87 THR A C 1
ATOM 711 O O . THR A 1 87 ? 16.047 -37.094 -10.992 1 48.16 87 THR A O 1
ATOM 714 N N . THR A 1 88 ? 14.867 -36.531 -9.164 1 50.38 88 THR A N 1
ATOM 715 C CA . THR A 1 88 ? 16.078 -36.875 -8.422 1 50.38 88 THR A CA 1
ATOM 716 C C . THR A 1 88 ? 16.312 -38.375 -8.422 1 50.38 88 THR A C 1
ATOM 718 O O . THR A 1 88 ? 17.406 -38.844 -8.07 1 50.38 88 THR A O 1
ATOM 721 N N . ALA A 1 89 ? 15.156 -39.156 -8.586 1 46.41 89 ALA A N 1
ATOM 722 C CA . ALA A 1 89 ? 15.422 -40.562 -8.391 1 46.41 89 ALA A CA 1
ATOM 723 C C . ALA A 1 89 ? 16.266 -41.125 -9.531 1 46.41 89 ALA A C 1
ATOM 725 O O . ALA A 1 89 ? 16.969 -42.125 -9.359 1 46.41 89 ALA A O 1
ATOM 726 N N . GLN A 1 90 ? 16.047 -40.562 -10.789 1 45.91 90 GLN A N 1
ATOM 727 C CA . GLN A 1 90 ? 16.688 -41.312 -11.867 1 45.91 90 GLN A CA 1
ATOM 728 C C . GLN A 1 90 ? 18.172 -41 -11.961 1 45.91 90 GLN A C 1
ATOM 730 O O . GLN A 1 90 ? 18.938 -41.75 -12.562 1 45.91 90 GLN A O 1
ATOM 735 N N . VAL A 1 91 ? 18.547 -39.844 -11.367 1 48.5 91 VAL A N 1
ATOM 736 C CA . VAL A 1 91 ? 19.969 -39.562 -11.617 1 48.5 91 VAL A CA 1
ATOM 737 C C . VAL A 1 91 ? 20.828 -40.406 -10.695 1 48.5 91 VAL A C 1
ATOM 739 O O . VAL A 1 91 ? 21.969 -40.75 -11.047 1 48.5 91 VAL A O 1
ATOM 742 N N . VAL A 1 92 ? 20.25 -40.688 -9.547 1 47.09 92 VAL A N 1
ATOM 743 C CA . VAL A 1 92 ? 21.172 -41.312 -8.602 1 47.09 92 VAL A CA 1
ATOM 744 C C . VAL A 1 92 ? 21.391 -42.781 -8.969 1 47.09 92 VAL A C 1
ATOM 746 O O . VAL A 1 92 ? 22.406 -43.375 -8.594 1 47.09 92 VAL A O 1
ATOM 749 N N . GLN A 1 93 ? 20.344 -43.375 -9.617 1 44 93 GLN A N 1
ATOM 750 C CA . GLN A 1 93 ? 20.516 -44.812 -9.711 1 44 93 GLN A CA 1
ATOM 751 C C . GLN A 1 93 ? 21.531 -45.188 -10.789 1 44 93 GLN A C 1
ATOM 753 O O . GLN A 1 93 ? 21.906 -46.344 -10.922 1 44 93 GLN A O 1
ATOM 758 N N . ARG A 1 94 ? 21.688 -44.219 -11.727 1 43.56 94 ARG A N 1
ATOM 759 C CA . ARG A 1 94 ? 22.562 -44.688 -12.789 1 43.56 94 ARG A CA 1
ATOM 760 C C . ARG A 1 94 ? 23.984 -44.875 -12.305 1 43.56 94 ARG A C 1
ATOM 762 O O . ARG A 1 94 ? 24.766 -45.625 -12.883 1 43.56 94 ARG A O 1
ATOM 769 N N . GLN A 1 95 ? 24.406 -43.875 -11.539 1 42.31 95 GLN A N 1
ATOM 770 C CA . GLN A 1 95 ? 25.859 -43.812 -11.477 1 42.31 95 GLN A CA 1
ATOM 771 C C . GLN A 1 95 ? 26.438 -44.938 -10.641 1 42.31 95 GLN A C 1
ATOM 773 O O . GLN A 1 95 ? 27.656 -45.094 -10.523 1 42.31 95 GLN A O 1
ATOM 778 N N . LEU A 1 96 ? 25.547 -45.5 -9.773 1 39.94 96 LEU A N 1
ATOM 779 C CA . LEU A 1 96 ? 26.25 -46.438 -8.914 1 39.94 96 LEU A CA 1
ATOM 780 C C . LEU A 1 96 ? 26.531 -47.75 -9.648 1 39.94 96 LEU A C 1
ATOM 782 O O . LEU A 1 96 ? 25.875 -48.75 -9.398 1 39.94 96 LEU A O 1
ATOM 786 N N . ALA A 1 97 ? 26.469 -47.75 -11.008 1 38.34 97 ALA A N 1
ATOM 787 C CA . ALA A 1 97 ? 26.953 -49.031 -11.539 1 38.34 97 ALA A CA 1
ATOM 788 C C . ALA A 1 97 ? 28.359 -49.344 -11.031 1 38.34 97 ALA A C 1
ATOM 790 O O . ALA A 1 97 ? 29.234 -48.469 -11.055 1 38.34 97 ALA A O 1
ATOM 791 N N . PRO A 1 98 ? 28.531 -50.281 -10.078 1 38.38 98 PRO A N 1
ATOM 792 C CA . PRO A 1 98 ? 29.844 -50.688 -9.547 1 38.38 98 PRO A CA 1
ATOM 793 C C . PRO A 1 98 ? 30.875 -50.906 -10.641 1 38.38 98 PRO A C 1
ATOM 795 O O . PRO A 1 98 ? 30.625 -51.594 -11.633 1 38.38 98 PRO A O 1
ATOM 798 N N . SER A 1 99 ? 31.578 -49.906 -11.164 1 37 99 SER A N 1
ATOM 799 C CA . SER A 1 99 ? 32.75 -50.094 -12.008 1 37 99 SER A CA 1
ATOM 800 C C . SER A 1 99 ? 33.531 -51.312 -11.547 1 37 99 SER A C 1
ATOM 802 O O . SER A 1 99 ? 33.875 -51.438 -10.359 1 37 99 SER A O 1
ATOM 804 N N . ILE A 1 100 ? 33.375 -52.531 -12.133 1 35.62 100 ILE A N 1
ATOM 805 C CA . ILE A 1 100 ? 34.125 -53.75 -11.977 1 35.62 100 ILE A CA 1
ATOM 806 C C . ILE A 1 100 ? 35.625 -53.438 -11.922 1 35.62 100 ILE A C 1
ATOM 808 O O . ILE A 1 100 ? 36.188 -52.906 -12.883 1 35.62 100 ILE A O 1
ATOM 812 N N . SER A 1 101 ? 36.156 -52.938 -10.781 1 36.91 101 SER A N 1
ATOM 813 C CA . SER A 1 101 ? 37.594 -52.875 -10.531 1 36.91 101 SER A CA 1
ATOM 814 C C . SER A 1 101 ? 38.281 -54.156 -11.008 1 36.91 101 SER A C 1
ATOM 816 O O . SER A 1 101 ? 38 -55.25 -10.508 1 36.91 101 SER A O 1
ATOM 818 N N . THR A 1 102 ? 38.469 -54.344 -12.312 1 34.28 102 THR A N 1
ATOM 819 C CA . THR A 1 102 ? 39.344 -55.375 -12.852 1 34.28 102 THR A CA 1
ATOM 820 C C . THR A 1 102 ? 40.656 -55.438 -12.086 1 34.28 102 THR A C 1
ATOM 822 O O . THR A 1 102 ? 41.469 -54.5 -12.156 1 34.28 102 THR A O 1
ATOM 825 N N . VAL A 1 103 ? 40.688 -55.844 -10.805 1 35.28 103 VAL A N 1
ATOM 826 C CA . VAL A 1 103 ? 41.875 -56.125 -10 1 35.28 103 VAL A CA 1
ATOM 827 C C . VAL A 1 103 ? 42.781 -57.094 -10.75 1 35.28 103 VAL A C 1
ATOM 829 O O . VAL A 1 103 ? 42.375 -58.219 -11.031 1 35.28 103 VAL A O 1
ATOM 832 N N . PHE A 1 104 ? 43.562 -56.625 -11.719 1 36.28 104 PHE A N 1
ATOM 833 C CA . PHE A 1 104 ? 44.656 -57.406 -12.344 1 36.28 104 PHE A CA 1
ATOM 834 C C . PHE A 1 104 ? 45.531 -58.062 -11.289 1 36.28 104 PHE A C 1
ATOM 836 O O . PHE A 1 104 ? 46.156 -57.375 -10.492 1 36.28 104 PHE A O 1
ATOM 843 N N . SER A 1 105 ? 45.031 -59.094 -10.625 1 33.44 105 SER A N 1
ATOM 844 C CA . SER A 1 105 ? 45.875 -59.906 -9.727 1 33.44 105 SER A CA 1
ATOM 845 C C . SER A 1 105 ? 47.094 -60.438 -10.438 1 33.44 105 SER A C 1
ATOM 847 O O . SER A 1 105 ? 47 -61.156 -11.445 1 33.44 105 SER A O 1
ATOM 849 N N . ARG A 1 106 ? 48.156 -59.625 -10.398 1 37.31 106 ARG A N 1
ATOM 850 C CA . ARG A 1 106 ? 49.469 -60.031 -10.891 1 37.31 106 ARG A CA 1
ATOM 851 C C . ARG A 1 106 ? 49.875 -61.406 -10.359 1 37.31 106 ARG A C 1
ATOM 853 O O . ARG A 1 106 ? 49.719 -61.688 -9.164 1 37.31 106 ARG A O 1
ATOM 860 N N . ASP A 1 107 ? 49.719 -62.438 -11.164 1 36.81 107 ASP A N 1
ATOM 861 C CA . ASP A 1 107 ? 50.219 -63.781 -10.828 1 36.81 107 ASP A CA 1
ATOM 862 C C . ASP A 1 107 ? 51.688 -63.688 -10.344 1 36.81 107 ASP A C 1
ATOM 864 O O . ASP A 1 107 ? 52.5 -63.031 -10.953 1 36.81 107 ASP A O 1
ATOM 868 N N . SER A 1 108 ? 51.844 -63.656 -9.078 1 38.66 108 SER A N 1
ATOM 869 C CA . SER A 1 108 ? 53.125 -63.594 -8.375 1 38.66 108 SER A CA 1
ATOM 870 C C . SER A 1 108 ? 54.156 -64.5 -9.039 1 38.66 108 SER A C 1
ATOM 872 O O . SER A 1 108 ? 55.344 -64.562 -8.625 1 38.66 108 SER A O 1
ATOM 874 N N . ASN A 1 109 ? 53.75 -65.625 -9.727 1 36.5 109 ASN A N 1
ATOM 875 C CA . ASN A 1 109 ? 54.781 -66.625 -10.031 1 36.5 109 ASN A CA 1
ATOM 876 C C . ASN A 1 109 ? 55.656 -66.188 -11.203 1 36.5 109 ASN A C 1
ATOM 878 O O . ASN A 1 109 ? 56.312 -67 -11.836 1 36.5 109 ASN A O 1
ATOM 882 N N . ASP A 1 110 ? 55.406 -65 -11.828 1 36.19 110 ASP A N 1
ATOM 883 C CA . ASP A 1 110 ? 56.219 -64.812 -13.016 1 36.19 110 ASP A CA 1
ATOM 884 C C . ASP A 1 110 ? 57.719 -64.75 -12.641 1 36.19 110 ASP A C 1
ATOM 886 O O . ASP A 1 110 ? 58.062 -64 -11.703 1 36.19 110 ASP A O 1
ATOM 890 N N . PRO A 1 111 ? 58.438 -65.75 -13.078 1 38.41 111 PRO A N 1
ATOM 891 C CA . PRO A 1 111 ? 59.875 -65.875 -12.75 1 38.41 111 PRO A CA 1
ATOM 892 C C . PRO A 1 111 ? 60.688 -64.625 -13.055 1 38.41 111 PRO A C 1
ATOM 894 O O . PRO A 1 111 ? 60.281 -63.812 -13.914 1 38.41 111 PRO A O 1
ATOM 897 N N . LEU A 1 112 ? 61.188 -63.938 -12.086 1 37.69 112 LEU A N 1
ATOM 898 C CA . LEU A 1 112 ? 62.156 -62.844 -12.141 1 37.69 112 LEU A CA 1
ATOM 899 C C . LEU A 1 112 ? 63.219 -63.094 -13.219 1 37.69 112 LEU A C 1
ATOM 901 O O . LEU A 1 112 ? 63.969 -64.062 -13.125 1 37.69 112 LEU A O 1
ATOM 905 N N . VAL A 1 113 ? 62.781 -63.094 -14.516 1 35.28 113 VAL A N 1
ATOM 906 C CA . VAL A 1 113 ? 63.812 -63.344 -15.5 1 35.28 113 VAL A CA 1
ATOM 907 C C . VAL A 1 113 ? 64.938 -62.344 -15.281 1 35.28 113 VAL A C 1
ATOM 909 O O . VAL A 1 113 ? 64.75 -61.125 -15.258 1 35.28 113 VAL A O 1
ATOM 912 N N . ASP A 1 114 ? 66 -62.75 -14.586 1 32.34 114 ASP A N 1
ATOM 913 C CA . ASP A 1 114 ? 67.312 -62.156 -14.336 1 32.34 114 ASP A CA 1
ATOM 914 C C . ASP A 1 114 ? 67.938 -61.719 -15.641 1 32.34 114 ASP A C 1
ATOM 916 O O . ASP A 1 114 ? 68.375 -62.594 -16.422 1 32.34 114 ASP A O 1
ATOM 920 N N . ASP A 1 115 ? 67.312 -60.938 -16.531 1 29.95 115 ASP A N 1
ATOM 921 C CA . ASP A 1 115 ? 68 -60.562 -17.734 1 29.95 115 ASP A CA 1
ATOM 922 C C . ASP A 1 115 ? 69.375 -59.938 -17.375 1 29.95 115 ASP A C 1
ATOM 924 O O . ASP A 1 115 ? 69.438 -58.781 -16.953 1 29.95 115 ASP A O 1
ATOM 928 N N . MET A 1 116 ? 70.312 -60.688 -16.734 1 29.44 116 MET A N 1
ATOM 929 C CA . MET A 1 116 ? 71.688 -60.312 -16.375 1 29.44 116 MET A CA 1
ATOM 930 C C . MET A 1 116 ? 72.5 -59.938 -17.609 1 29.44 116 MET A C 1
ATOM 932 O O . MET A 1 116 ? 73.688 -59.719 -17.516 1 29.44 116 MET A O 1
ATOM 936 N N . ASP A 1 117 ? 72.125 -60.188 -18.844 1 31.66 117 ASP A N 1
ATOM 937 C CA . ASP A 1 117 ? 73.25 -60.281 -19.766 1 31.66 117 ASP A CA 1
ATOM 938 C C . ASP A 1 117 ? 73.812 -58.906 -20.016 1 31.66 117 ASP A C 1
ATOM 940 O O . ASP A 1 117 ? 73.25 -58.062 -20.672 1 31.66 117 ASP A O 1
ATOM 944 N N . GLN A 1 118 ? 74.562 -58.281 -19.047 1 27.23 118 GLN A N 1
ATOM 945 C CA . GLN A 1 118 ? 75.375 -57.125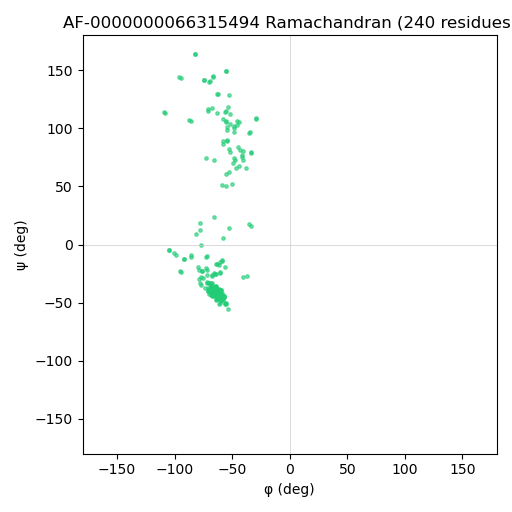 -19.297 1 27.23 118 GLN A CA 1
ATOM 946 C C . GLN A 1 118 ? 76.438 -57.375 -20.375 1 27.23 118 GLN A C 1
ATOM 948 O O . GLN A 1 118 ? 77.438 -58.062 -20.109 1 27.23 118 GLN A O 1
ATOM 953 N N . GLU A 1 119 ? 76.188 -57.875 -21.547 1 27.83 119 GLU A N 1
ATOM 954 C CA . GLU A 1 119 ? 77.25 -58.062 -22.484 1 27.83 119 GLU A CA 1
ATOM 955 C C . GLU A 1 119 ? 78.062 -56.781 -22.672 1 27.83 119 GLU A C 1
ATOM 957 O O . GLU A 1 119 ? 77.5 -55.719 -22.969 1 27.83 119 GLU A O 1
ATOM 962 N N . TYR A 1 120 ? 79.312 -56.75 -22.031 1 29.73 120 TYR A N 1
ATOM 963 C CA . TYR A 1 120 ? 80.562 -55.969 -22.156 1 29.73 120 TYR A CA 1
ATOM 964 C C . TYR A 1 120 ? 81 -55.906 -23.609 1 29.73 120 TYR A C 1
ATOM 966 O O . TYR A 1 120 ? 81.125 -56.938 -24.281 1 29.73 120 TYR A O 1
ATOM 974 N N . ILE A 1 121 ? 80.812 -54.812 -24.406 1 29.77 121 ILE A N 1
ATOM 975 C CA . ILE A 1 121 ? 81.438 -54.375 -25.641 1 29.77 121 ILE A CA 1
ATOM 976 C C . ILE A 1 121 ? 82.938 -54.281 -25.453 1 29.77 121 ILE A C 1
ATOM 978 O O . ILE A 1 121 ? 83.438 -53.438 -24.719 1 29.77 121 ILE A O 1
ATOM 982 N N . LEU A 1 122 ? 83.688 -55.344 -24.906 1 24.12 122 LEU A N 1
ATOM 983 C CA . LEU A 1 122 ? 85 -55.531 -25.391 1 24.12 122 LEU A CA 1
ATOM 984 C C . LEU A 1 122 ? 85 -56.156 -26.781 1 24.12 122 LEU A C 1
ATOM 986 O O . LEU A 1 122 ? 84.188 -57 -27.094 1 24.12 122 LEU A O 1
ATOM 990 N N . MET B 1 1 ? -28.047 15.719 20.016 1 36.88 1 MET B N 1
ATOM 991 C CA . MET B 1 1 ? -27.922 14.336 19.578 1 36.88 1 MET B CA 1
ATOM 992 C C . MET B 1 1 ? -26.75 14.18 18.625 1 36.88 1 MET B C 1
ATOM 994 O O . MET B 1 1 ? -26.922 14.242 17.406 1 36.88 1 MET B O 1
ATOM 998 N N . GLY B 1 2 ? -25.609 14.828 18.719 1 49.53 2 GLY B N 1
ATOM 999 C CA . GLY B 1 2 ? -24.359 15.242 18.094 1 49.53 2 GLY B CA 1
ATOM 1000 C C . GLY B 1 2 ? -23.484 14.07 17.688 1 49.53 2 GLY B C 1
ATOM 1001 O O . GLY B 1 2 ? -22.297 14.25 17.391 1 49.53 2 GLY B O 1
ATOM 1002 N N . ARG B 1 3 ? -23.797 12.875 18.297 1 53.31 3 ARG B N 1
ATOM 1003 C CA . ARG B 1 3 ? -22.906 11.727 18.188 1 53.31 3 ARG B CA 1
ATOM 1004 C C . ARG B 1 3 ? -22.797 11.258 16.734 1 53.31 3 ARG B C 1
ATOM 1006 O O . ARG B 1 3 ? -21.891 10.484 16.391 1 53.31 3 ARG B O 1
ATOM 1013 N N . PRO B 1 4 ? -23.938 11.258 15.828 1 53.84 4 PRO B N 1
ATOM 1014 C CA . PRO B 1 4 ? -24.109 10.586 14.539 1 53.84 4 PRO B CA 1
ATOM 1015 C C . PRO B 1 4 ? -23.156 11.117 13.469 1 53.84 4 PRO B C 1
ATOM 1017 O O . PRO B 1 4 ? -22.75 10.367 12.578 1 53.84 4 PRO B O 1
ATOM 1020 N N . LEU B 1 5 ? -22.734 12.32 13.625 1 54.88 5 LEU B N 1
ATOM 1021 C CA . LEU B 1 5 ? -21.984 12.961 12.547 1 54.88 5 LEU B CA 1
ATOM 1022 C C . LEU B 1 5 ? -20.547 12.453 12.508 1 54.88 5 LEU B C 1
ATOM 1024 O O . LEU B 1 5 ? -19.969 12.273 11.43 1 54.88 5 LEU B O 1
ATOM 1028 N N . ILE B 1 6 ? -20.062 12.203 13.711 1 55.56 6 ILE B N 1
ATOM 1029 C CA . ILE B 1 6 ? -18.672 11.758 13.805 1 55.56 6 ILE B CA 1
ATOM 1030 C C . ILE B 1 6 ? -18.547 10.336 13.242 1 55.56 6 ILE B C 1
ATOM 1032 O O . ILE B 1 6 ? -17.625 10.039 12.492 1 55.56 6 ILE B O 1
ATOM 1036 N N . GLU B 1 7 ? -19.484 9.516 13.578 1 63.66 7 GLU B N 1
ATOM 1037 C CA . GLU B 1 7 ? -19.484 8.148 13.07 1 63.66 7 GLU B CA 1
ATOM 1038 C C . GLU B 1 7 ? -19.672 8.117 11.562 1 63.66 7 GLU B C 1
ATOM 1040 O O . GLU B 1 7 ? -19.047 7.32 10.867 1 63.66 7 GLU B O 1
ATOM 1045 N N . SER B 1 8 ? -20.5 9.07 11.156 1 70.31 8 SER B N 1
ATOM 1046 C CA . SER B 1 8 ? -20.75 9.141 9.719 1 70.31 8 SER B CA 1
ATOM 1047 C C . SER B 1 8 ? -19.5 9.594 8.961 1 70.31 8 SER B C 1
ATOM 1049 O O . SER B 1 8 ? -19.156 9.031 7.922 1 70.31 8 SER B O 1
ATOM 1051 N N . SER B 1 9 ? -18.781 10.516 9.625 1 77.06 9 SER B N 1
ATOM 1052 C CA . SER B 1 9 ? -17.594 11.039 8.969 1 77.06 9 SER B CA 1
ATOM 1053 C C . SER B 1 9 ? -16.484 9.992 8.914 1 77.06 9 SER B C 1
ATOM 1055 O O . SER B 1 9 ? -15.812 9.852 7.891 1 77.06 9 SER B O 1
ATOM 1057 N N . SER B 1 10 ? -16.422 9.242 9.984 1 81.81 10 SER B N 1
ATOM 1058 C CA . SER B 1 10 ? -15.398 8.203 10.047 1 81.81 10 SER B CA 1
ATOM 1059 C C . SER B 1 10 ? -15.672 7.102 9.031 1 81.81 10 SER B C 1
ATOM 1061 O O . SER B 1 10 ? -14.758 6.621 8.359 1 81.81 10 SER B O 1
ATOM 1063 N N . ASN B 1 11 ? -16.906 6.82 8.883 1 88.88 11 ASN B N 1
ATOM 1064 C CA . ASN B 1 11 ? -17.312 5.805 7.914 1 88.88 11 ASN B CA 1
ATOM 1065 C C . ASN B 1 11 ? -17.062 6.266 6.48 1 88.88 11 ASN B C 1
ATOM 1067 O O . ASN B 1 11 ? -16.688 5.461 5.621 1 88.88 11 ASN B O 1
ATOM 1071 N N . ASP B 1 12 ? -17.25 7.52 6.34 1 93.31 12 ASP B N 1
ATOM 1072 C CA . ASP B 1 12 ? -17 8.078 5.012 1 93.31 12 ASP B CA 1
ATOM 1073 C C . ASP B 1 12 ? -15.523 8.016 4.652 1 93.31 12 ASP B C 1
ATOM 1075 O O . ASP B 1 12 ? -15.164 7.711 3.512 1 93.31 12 ASP B O 1
ATOM 1079 N N . HIS B 1 13 ? -14.68 8.25 5.605 1 95.94 13 HIS B N 1
ATOM 1080 C CA . HIS B 1 13 ? -13.242 8.188 5.359 1 95.94 13 HIS B CA 1
ATOM 1081 C C . HIS B 1 13 ? -12.797 6.758 5.066 1 95.94 13 HIS B C 1
ATOM 1083 O O . HIS B 1 13 ? -11.961 6.535 4.188 1 95.94 13 HIS B O 1
ATOM 1089 N N . VAL B 1 14 ? -13.398 5.859 5.773 1 96.88 14 VAL B N 1
ATOM 1090 C CA . VAL B 1 14 ? -13.047 4.457 5.555 1 96.88 14 VAL B CA 1
ATOM 1091 C C . VAL B 1 14 ? -13.508 4.02 4.168 1 96.88 14 VAL B C 1
ATOM 1093 O O . VAL B 1 14 ? -12.773 3.35 3.443 1 96.88 14 VAL B O 1
ATOM 1096 N N . ALA B 1 15 ? -14.688 4.387 3.816 1 97.12 15 ALA B N 1
ATOM 1097 C CA . ALA B 1 15 ? -15.211 4.051 2.494 1 97.12 15 ALA B CA 1
ATOM 1098 C C . ALA B 1 15 ? -14.344 4.656 1.392 1 97.12 15 ALA B C 1
ATOM 1100 O O . ALA B 1 15 ? -14.07 4.004 0.383 1 97.12 15 ALA B O 1
ATOM 1101 N N . ASN B 1 16 ? -13.961 5.902 1.56 1 97.81 16 ASN B N 1
ATOM 1102 C CA . ASN B 1 16 ? -13.094 6.574 0.6 1 97.81 16 ASN B CA 1
ATOM 1103 C C . ASN B 1 16 ? -11.727 5.898 0.509 1 97.81 16 ASN B C 1
ATOM 1105 O O . ASN B 1 16 ? -11.188 5.715 -0.586 1 97.81 16 ASN B O 1
ATOM 1109 N N . PHE B 1 17 ? -11.219 5.535 1.642 1 98.5 17 PHE B N 1
ATOM 1110 C CA . PHE B 1 17 ? -9.953 4.816 1.692 1 98.5 17 PHE B CA 1
ATOM 1111 C C . PHE B 1 17 ? -10.047 3.508 0.916 1 98.5 17 PHE B C 1
ATOM 1113 O O . PHE B 1 17 ? -9.164 3.199 0.106 1 98.5 17 PHE B O 1
ATOM 1120 N N . ASN B 1 18 ? -11.07 2.756 1.167 1 98.31 18 ASN B N 1
ATOM 1121 C CA . ASN B 1 18 ? -11.266 1.477 0.494 1 98.31 18 ASN B CA 1
ATOM 1122 C C . ASN B 1 18 ? -11.352 1.646 -1.02 1 98.31 18 ASN B C 1
ATOM 1124 O O . ASN B 1 18 ? -10.758 0.873 -1.771 1 98.31 18 ASN B O 1
ATOM 1128 N N . ARG B 1 19 ? -12.047 2.645 -1.457 1 97.94 19 ARG B N 1
ATOM 1129 C CA . ARG B 1 19 ? -12.18 2.916 -2.885 1 97.94 19 ARG B CA 1
ATOM 1130 C C . ARG B 1 19 ? -10.828 3.273 -3.502 1 97.94 19 ARG B C 1
ATOM 1132 O O . ARG B 1 19 ? -10.469 2.754 -4.559 1 97.94 19 ARG B O 1
ATOM 1139 N N . LYS B 1 20 ? -10.102 4.16 -2.852 1 98.56 20 LYS B N 1
ATOM 1140 C CA . LYS B 1 20 ? -8.812 4.605 -3.359 1 98.56 20 LYS B CA 1
ATOM 1141 C C . LYS B 1 20 ? -7.812 3.449 -3.418 1 98.56 20 LYS B C 1
ATOM 1143 O O . LYS B 1 20 ? -7.102 3.287 -4.41 1 98.56 20 LYS B O 1
ATOM 1148 N N . THR B 1 21 ? -7.766 2.652 -2.369 1 98.69 21 THR B N 1
ATOM 1149 C CA . THR B 1 21 ? -6.805 1.556 -2.322 1 98.69 21 THR B CA 1
ATOM 1150 C C . THR B 1 21 ? -7.152 0.488 -3.355 1 98.69 21 THR B C 1
ATOM 1152 O O . THR B 1 21 ? -6.262 -0.085 -3.986 1 98.69 21 THR B O 1
ATOM 1155 N N . LYS B 1 22 ? -8.398 0.203 -3.5 1 98.44 22 LYS B N 1
ATOM 1156 C CA . LYS B 1 22 ? -8.82 -0.744 -4.531 1 98.44 22 LYS B CA 1
ATOM 1157 C C . LYS B 1 22 ? -8.414 -0.263 -5.918 1 98.44 22 LYS B C 1
ATOM 1159 O O . LYS B 1 22 ? -7.938 -1.05 -6.742 1 98.44 22 LYS B O 1
ATOM 1164 N N . LYS B 1 23 ? -8.656 0.998 -6.188 1 98.62 23 LYS B N 1
ATOM 1165 C CA . LYS B 1 23 ? -8.258 1.575 -7.465 1 98.62 23 LYS B CA 1
ATOM 1166 C C . LYS B 1 23 ? -6.754 1.427 -7.691 1 98.62 23 LYS B C 1
ATOM 1168 O O . LYS B 1 23 ? -6.32 1.031 -8.773 1 98.62 23 LYS B O 1
ATOM 1173 N N . LEU B 1 24 ? -5.988 1.757 -6.695 1 98.81 24 LEU B N 1
ATOM 1174 C CA . LEU B 1 24 ? -4.531 1.689 -6.766 1 98.81 24 LEU B CA 1
ATOM 1175 C C . LEU B 1 24 ? -4.062 0.259 -7.012 1 98.81 24 LEU B C 1
ATOM 1177 O O . LEU B 1 24 ? -3.174 0.023 -7.828 1 98.81 24 LEU B O 1
ATOM 1181 N N . ILE B 1 25 ? -4.668 -0.74 -6.312 1 98.81 25 ILE B N 1
ATOM 1182 C CA . ILE B 1 25 ? -4.277 -2.137 -6.473 1 98.81 25 ILE B CA 1
ATOM 1183 C C . ILE B 1 25 ? -4.695 -2.633 -7.855 1 98.81 25 ILE B C 1
ATOM 1185 O O . ILE B 1 25 ? -3.947 -3.357 -8.516 1 98.81 25 ILE B O 1
ATOM 1189 N N . ASP B 1 26 ? -5.891 -2.258 -8.312 1 98.5 26 ASP B N 1
ATOM 1190 C CA . ASP B 1 26 ? -6.344 -2.668 -9.641 1 98.5 26 ASP B CA 1
ATOM 1191 C C . ASP B 1 26 ? -5.398 -2.16 -10.727 1 98.5 26 ASP B C 1
ATOM 1193 O O . ASP B 1 26 ? -5.039 -2.902 -11.641 1 98.5 26 ASP B O 1
ATOM 1197 N N . GLN B 1 27 ? -4.977 -0.932 -10.602 1 98.62 27 GLN B N 1
ATOM 1198 C CA . GLN B 1 27 ? -4.039 -0.348 -11.555 1 98.62 27 GLN B CA 1
ATOM 1199 C C . GLN B 1 27 ? -2.688 -1.057 -11.5 1 98.62 27 GLN B C 1
ATOM 1201 O O . GLN B 1 27 ? -2.096 -1.356 -12.539 1 98.62 27 GLN B O 1
ATOM 1206 N N . ALA B 1 28 ? -2.217 -1.332 -10.336 1 98.75 28 ALA B N 1
ATOM 1207 C CA . ALA B 1 28 ? -0.934 -2.01 -10.156 1 98.75 28 ALA B CA 1
ATOM 1208 C C . ALA B 1 28 ? -0.976 -3.42 -10.742 1 98.75 28 ALA B C 1
ATOM 1210 O O . ALA B 1 28 ? -0.007 -3.875 -11.352 1 98.75 28 ALA B O 1
ATOM 1211 N N . LEU B 1 29 ? -2.086 -4.09 -10.5 1 98.69 29 LEU B N 1
ATOM 1212 C CA . LEU B 1 29 ? -2.256 -5.438 -11.039 1 98.69 29 LEU B CA 1
ATOM 1213 C C . LEU B 1 29 ? -2.285 -5.414 -12.562 1 98.69 29 LEU B C 1
ATOM 1215 O O . LEU B 1 29 ? -1.7 -6.281 -13.219 1 98.69 29 LEU B O 1
ATOM 1219 N N . GLU B 1 30 ? -2.969 -4.465 -13.086 1 98.31 30 GLU B N 1
ATOM 1220 C CA . GLU B 1 30 ? -3.012 -4.312 -14.539 1 98.31 30 GLU B CA 1
ATOM 1221 C C . GLU B 1 30 ? -1.615 -4.098 -15.109 1 98.31 30 GLU B C 1
ATOM 1223 O O . GLU B 1 30 ? -1.238 -4.734 -16.094 1 98.31 30 GLU B O 1
ATOM 1228 N N . HIS B 1 31 ? -0.866 -3.244 -14.523 1 98.06 31 HIS B N 1
ATOM 1229 C CA . HIS B 1 31 ? 0.495 -2.961 -14.961 1 98.06 31 HIS B CA 1
ATOM 1230 C C . HIS B 1 31 ? 1.382 -4.195 -14.844 1 98.06 31 HIS B C 1
ATOM 1232 O O . HIS B 1 31 ? 2.164 -4.492 -15.75 1 98.06 31 HIS B O 1
ATOM 1238 N N . TYR B 1 32 ? 1.238 -4.844 -13.727 1 98.12 32 TYR B N 1
ATOM 1239 C CA . TYR B 1 32 ? 2.018 -6.055 -13.492 1 98.12 32 TYR B CA 1
ATOM 1240 C C . TYR B 1 32 ? 1.703 -7.121 -14.531 1 98.12 32 TYR B C 1
ATOM 1242 O O . TYR B 1 32 ? 2.611 -7.695 -15.133 1 98.12 32 TYR B O 1
ATOM 1250 N N . ASN B 1 33 ? 0.488 -7.371 -14.695 1 98.06 33 ASN B N 1
ATOM 1251 C CA . ASN B 1 33 ? 0.05 -8.414 -15.609 1 98.06 33 ASN B CA 1
ATOM 1252 C C . ASN B 1 33 ? 0.341 -8.055 -17.062 1 98.06 33 ASN B C 1
ATOM 1254 O O . ASN B 1 33 ? 0.578 -8.93 -17.891 1 98.06 33 ASN B O 1
ATOM 1258 N N . GLY B 1 34 ? 0.273 -6.785 -17.344 1 97.25 34 GLY B N 1
ATOM 1259 C CA . GLY B 1 34 ? 0.588 -6.32 -18.672 1 97.25 34 GLY B CA 1
ATOM 1260 C C . GLY B 1 34 ? 2.031 -6.574 -19.078 1 97.25 34 GLY B C 1
ATOM 1261 O O . GLY B 1 34 ? 2.365 -6.57 -20.266 1 97.25 34 GLY B O 1
ATOM 1262 N N . ARG B 1 35 ? 2.904 -6.844 -18.125 1 95.44 35 ARG B N 1
ATOM 1263 C CA . ARG B 1 35 ? 4.328 -7.031 -18.375 1 95.44 35 ARG B CA 1
ATOM 1264 C C . ARG B 1 35 ? 4.711 -8.508 -18.297 1 95.44 35 ARG B C 1
ATOM 1266 O O . ARG B 1 35 ? 5.855 -8.875 -18.562 1 95.44 35 ARG B O 1
ATOM 1273 N N . LEU B 1 36 ? 3.711 -9.266 -17.922 1 94.81 36 LEU B N 1
ATOM 1274 C CA . LEU B 1 36 ? 3.973 -10.695 -17.828 1 94.81 36 LEU B CA 1
ATOM 1275 C C . LEU B 1 36 ? 4.062 -11.328 -19.203 1 94.81 36 LEU B C 1
ATOM 1277 O O . LEU B 1 36 ? 3.318 -10.953 -20.109 1 94.81 36 LEU B O 1
ATOM 1281 N N . PRO B 1 37 ? 4.992 -12.266 -19.312 1 92 37 PRO B N 1
ATOM 1282 C CA . PRO B 1 37 ? 4.961 -13.062 -20.547 1 92 37 PRO B CA 1
ATOM 1283 C C . PRO B 1 37 ? 3.605 -13.719 -20.797 1 92 37 PRO B C 1
ATOM 1285 O O . PRO B 1 37 ? 2.926 -14.109 -19.844 1 92 37 PRO B O 1
ATOM 1288 N N . GLU B 1 38 ? 3.238 -13.906 -22.062 1 89.06 38 GLU B N 1
ATOM 1289 C CA . GLU B 1 38 ? 1.927 -14.391 -22.469 1 89.06 38 GLU B CA 1
ATOM 1290 C C . GLU B 1 38 ? 1.641 -15.773 -21.906 1 89.06 38 GLU B C 1
ATOM 1292 O O . GLU B 1 38 ? 0.483 -16.125 -21.672 1 89.06 38 GLU B O 1
ATOM 1297 N N . GLN B 1 39 ? 2.68 -16.547 -21.578 1 87.81 39 GLN B N 1
ATOM 1298 C CA . GLN B 1 39 ? 2.516 -17.938 -21.156 1 87.81 39 GLN B CA 1
ATOM 1299 C C . GLN B 1 39 ? 2.242 -18.031 -19.656 1 87.81 39 GLN B C 1
ATOM 1301 O O . GLN B 1 39 ? 1.816 -19.078 -19.156 1 87.81 39 GLN B O 1
ATOM 1306 N N . LEU B 1 40 ? 2.42 -16.938 -19.047 1 89.25 40 LEU B N 1
ATOM 1307 C CA . LEU B 1 40 ? 2.254 -16.969 -17.594 1 89.25 40 LEU B CA 1
ATOM 1308 C C . LEU B 1 40 ? 0.84 -16.562 -17.188 1 89.25 40 LEU B C 1
ATOM 1310 O O . LEU B 1 40 ? 0.255 -15.664 -17.812 1 89.25 40 LEU B O 1
ATOM 1314 N N . GLU B 1 41 ? 0.44 -17.219 -16.203 1 90.94 41 GLU B N 1
ATOM 1315 C CA . GLU B 1 41 ? -0.881 -16.906 -15.672 1 90.94 41 GLU B CA 1
ATOM 1316 C C . GLU B 1 41 ? -0.892 -15.539 -15 1 90.94 41 GLU B C 1
ATOM 1318 O O . GLU B 1 41 ? 0.049 -15.188 -14.281 1 90.94 41 GLU B O 1
ATOM 1323 N N . ASN B 1 42 ? -2.004 -14.852 -15.242 1 95.19 42 ASN B N 1
ATOM 1324 C CA . ASN B 1 42 ? -2.18 -13.555 -14.594 1 95.19 42 ASN B CA 1
ATOM 1325 C C . ASN B 1 42 ? -2.32 -13.703 -13.078 1 95.19 42 ASN B C 1
ATOM 1327 O O . ASN B 1 42 ? -2.83 -14.719 -12.594 1 95.19 42 ASN B O 1
ATOM 1331 N N . PHE B 1 43 ? -1.781 -12.773 -12.43 1 97.31 43 PHE B N 1
ATOM 1332 C CA . PHE B 1 43 ? -1.962 -12.664 -10.984 1 97.31 43 PHE B CA 1
ATOM 1333 C C . PHE B 1 43 ? -3.234 -11.898 -10.648 1 97.31 43 PHE B C 1
ATOM 1335 O O . PHE B 1 43 ? -3.307 -10.688 -10.859 1 97.31 43 PHE B O 1
ATOM 1342 N N . SER B 1 44 ? -4.316 -12.586 -10.172 1 96.94 44 SER B N 1
ATOM 1343 C CA . SER B 1 44 ? -5.637 -12 -9.984 1 96.94 44 SER B CA 1
ATOM 1344 C C . SER B 1 44 ? -5.727 -11.25 -8.656 1 96.94 44 SER B C 1
ATOM 1346 O O . SER B 1 44 ? -4.883 -11.43 -7.777 1 96.94 44 SER B O 1
ATOM 1348 N N . PHE B 1 45 ? -6.703 -10.438 -8.508 1 97.75 45 PHE B N 1
ATOM 1349 C CA . PHE B 1 45 ? -6.992 -9.75 -7.258 1 97.75 45 PHE B CA 1
ATOM 1350 C C . PHE B 1 45 ? -7.262 -10.75 -6.141 1 97.75 45 PHE B C 1
ATOM 1352 O O . PHE B 1 45 ? -6.809 -10.562 -5.008 1 97.75 45 PHE B O 1
ATOM 1359 N N . GLU B 1 46 ? -7.949 -11.812 -6.453 1 96.62 46 GLU B N 1
ATOM 1360 C CA . GLU B 1 46 ? -8.266 -12.852 -5.477 1 96.62 46 GLU B CA 1
ATOM 1361 C C . GLU B 1 46 ? -6.996 -13.516 -4.945 1 96.62 46 GLU B C 1
ATOM 1363 O O . GLU B 1 46 ? -6.852 -13.711 -3.734 1 96.62 46 GLU B O 1
ATOM 1368 N N . ASN B 1 47 ? -6.043 -13.836 -5.871 1 96.12 47 ASN B N 1
ATOM 1369 C CA . ASN B 1 47 ? -4.758 -14.391 -5.453 1 96.12 47 ASN B CA 1
ATOM 1370 C C . ASN B 1 47 ? -3.986 -13.406 -4.57 1 96.12 47 ASN B C 1
ATOM 1372 O O . ASN B 1 47 ? -3.406 -13.805 -3.559 1 96.12 47 ASN B O 1
ATOM 1376 N N . PHE B 1 48 ? -3.99 -12.164 -4.984 1 98.19 48 PHE B N 1
ATOM 1377 C CA . PHE B 1 48 ? -3.307 -11.109 -4.238 1 98.19 48 PHE B CA 1
ATOM 1378 C C . PHE B 1 48 ? -3.809 -11.047 -2.803 1 98.19 48 PHE B C 1
ATOM 1380 O O . PHE B 1 48 ? -3.014 -11.039 -1.861 1 98.19 48 PHE B O 1
ATOM 1387 N N . VAL B 1 49 ? -5.148 -10.977 -2.668 1 98.25 49 VAL B N 1
ATOM 1388 C CA . VAL B 1 49 ? -5.754 -10.844 -1.346 1 98.25 49 VAL B CA 1
ATOM 1389 C C . VAL B 1 49 ? -5.43 -12.078 -0.505 1 98.25 49 VAL B C 1
ATOM 1391 O O . VAL B 1 49 ? -5.148 -11.969 0.69 1 98.25 49 VAL B O 1
ATOM 1394 N N . GLU B 1 50 ? -5.461 -13.227 -1.1 1 95.94 50 GLU B N 1
ATOM 1395 C CA . GLU B 1 50 ? -5.211 -14.477 -0.388 1 95.94 50 GLU B CA 1
ATOM 1396 C C . GLU B 1 50 ? -3.783 -14.531 0.148 1 95.94 50 GLU B C 1
ATOM 1398 O O . GLU B 1 50 ? -3.551 -15.008 1.261 1 95.94 50 GLU B O 1
ATOM 1403 N N . VAL B 1 51 ? -2.846 -14.016 -0.57 1 96.94 51 VAL B N 1
ATOM 1404 C CA . VAL B 1 51 ? -1.432 -14.172 -0.245 1 96.94 51 VAL B CA 1
ATOM 1405 C C . VAL B 1 51 ? -0.954 -12.969 0.565 1 96.94 51 VAL B C 1
ATOM 1407 O O . VAL B 1 51 ? 0.052 -13.047 1.274 1 96.94 51 VAL B O 1
ATOM 1410 N N . LEU B 1 52 ? -1.636 -11.844 0.448 1 98.12 52 LEU B N 1
ATOM 1411 C CA . LEU B 1 52 ? -1.253 -10.656 1.212 1 98.12 52 LEU B CA 1
ATOM 1412 C C . LEU B 1 52 ? -1.206 -10.969 2.705 1 98.12 52 LEU B C 1
ATOM 1414 O O . LEU B 1 52 ? -2.24 -11.234 3.32 1 98.12 52 LEU B O 1
ATOM 1418 N N . ASP B 1 53 ? -0.029 -10.891 3.246 1 97.62 53 ASP B N 1
ATOM 1419 C CA . ASP B 1 53 ? 0.231 -11.227 4.641 1 97.62 53 ASP B CA 1
ATOM 1420 C C . ASP B 1 53 ? 0.533 -9.977 5.461 1 97.62 53 ASP B C 1
ATOM 1422 O O . ASP B 1 53 ? 1.587 -9.359 5.297 1 97.62 53 ASP B O 1
ATOM 1426 N N . THR B 1 54 ? -0.334 -9.625 6.41 1 97.94 54 THR B N 1
ATOM 1427 C CA . THR B 1 54 ? -0.217 -8.398 7.199 1 97.94 54 THR B CA 1
ATOM 1428 C C . THR B 1 54 ? 0.924 -8.516 8.203 1 97.94 54 THR B C 1
ATOM 1430 O O . THR B 1 54 ? 1.344 -7.512 8.789 1 97.94 54 THR B O 1
ATOM 1433 N N . GLU B 1 55 ? 1.45 -9.68 8.367 1 97.5 55 GLU B N 1
ATOM 1434 C CA . GLU B 1 55 ? 2.535 -9.883 9.32 1 97.5 55 GLU B CA 1
ATOM 1435 C C . GLU B 1 55 ? 3.891 -9.898 8.617 1 97.5 55 GLU B C 1
ATOM 1437 O O . GLU B 1 55 ? 4.934 -9.984 9.273 1 97.5 55 GLU B O 1
ATOM 1442 N N . SER B 1 56 ? 3.852 -9.922 7.281 1 97.25 56 SER B N 1
ATOM 1443 C CA . SER B 1 56 ? 5.082 -9.875 6.492 1 97.25 56 SER B CA 1
ATOM 1444 C C . SER B 1 56 ? 5.84 -8.57 6.738 1 97.25 56 SER B C 1
ATOM 1446 O O . SER B 1 56 ? 5.289 -7.484 6.566 1 97.25 56 SER B O 1
ATOM 1448 N N . SER B 1 57 ? 7.137 -8.719 7.031 1 97.81 57 SER B N 1
ATOM 1449 C CA . SER B 1 57 ? 7.977 -7.555 7.277 1 97.81 57 SER B CA 1
ATOM 1450 C C . SER B 1 57 ? 8.094 -6.688 6.031 1 97.81 57 SER B C 1
ATOM 1452 O O . SER B 1 57 ? 8.102 -5.457 6.121 1 97.81 57 SER B O 1
ATOM 1454 N N . VAL B 1 58 ? 8.203 -7.32 4.883 1 97.69 58 VAL B N 1
ATOM 1455 C CA . VAL B 1 58 ? 8.359 -6.582 3.631 1 97.69 58 VAL B CA 1
ATOM 1456 C C . VAL B 1 58 ? 7.09 -5.789 3.334 1 97.69 58 VAL B C 1
ATOM 1458 O O . VAL B 1 58 ? 7.156 -4.617 2.965 1 97.69 58 VAL B O 1
ATOM 1461 N N . VAL B 1 59 ? 5.906 -6.367 3.498 1 98.56 59 VAL B N 1
ATOM 1462 C CA . VAL B 1 59 ? 4.633 -5.695 3.258 1 98.56 59 VAL B CA 1
ATOM 1463 C C . VAL B 1 59 ? 4.473 -4.527 4.227 1 98.56 59 VAL B C 1
ATOM 1465 O O . VAL B 1 59 ? 4.129 -3.416 3.818 1 98.56 59 VAL B O 1
ATOM 1468 N N . ASN B 1 60 ? 4.805 -4.766 5.516 1 98.56 60 ASN B N 1
ATOM 1469 C CA . ASN B 1 60 ? 4.723 -3.703 6.512 1 98.56 60 ASN B CA 1
ATOM 1470 C C . ASN B 1 60 ? 5.645 -2.537 6.164 1 98.56 60 ASN B C 1
ATOM 1472 O O . ASN B 1 60 ? 5.262 -1.374 6.312 1 98.56 60 ASN B O 1
ATOM 1476 N N . ARG B 1 61 ? 6.801 -2.807 5.668 1 98.56 61 ARG B N 1
ATOM 1477 C CA . ARG B 1 61 ? 7.738 -1.761 5.27 1 98.56 61 ARG B CA 1
ATOM 1478 C C . ARG B 1 61 ? 7.188 -0.946 4.105 1 98.56 61 ARG B C 1
ATOM 1480 O O . ARG B 1 61 ? 7.355 0.274 4.059 1 98.56 61 ARG B O 1
ATOM 1487 N N . VAL B 1 62 ? 6.562 -1.594 3.137 1 98.75 62 VAL B N 1
ATOM 1488 C CA . VAL B 1 62 ? 5.961 -0.899 2.002 1 98.75 62 VAL B CA 1
ATOM 1489 C C . VAL B 1 62 ? 4.906 0.086 2.5 1 98.75 62 VAL B C 1
ATOM 1491 O O . VAL B 1 62 ? 4.855 1.231 2.049 1 98.75 62 VAL B O 1
ATOM 1494 N N . PHE B 1 63 ? 4.078 -0.279 3.441 1 98.81 63 PHE B N 1
ATOM 1495 C CA . PHE B 1 63 ? 3.033 0.595 3.963 1 98.81 63 PHE B CA 1
ATOM 1496 C C . PHE B 1 63 ? 3.633 1.71 4.809 1 98.81 63 PHE B C 1
ATOM 1498 O O . PHE B 1 63 ? 3.109 2.826 4.836 1 98.81 63 PHE B O 1
ATOM 1505 N N . GLU B 1 64 ? 4.77 1.413 5.516 1 98.69 64 GLU B N 1
ATOM 1506 C CA . GLU B 1 64 ? 5.477 2.475 6.223 1 98.69 64 GLU B CA 1
ATOM 1507 C C . GLU B 1 64 ? 6 3.533 5.258 1 98.69 64 GLU B C 1
ATOM 1509 O O . GLU B 1 64 ? 5.906 4.73 5.531 1 98.69 64 GLU B O 1
ATOM 1514 N N . VAL B 1 65 ? 6.547 3.133 4.164 1 98.69 65 VAL B N 1
ATOM 1515 C CA . VAL B 1 65 ? 7.012 4.055 3.133 1 98.69 65 VAL B CA 1
ATOM 1516 C C . VAL B 1 65 ? 5.836 4.867 2.6 1 98.69 65 VAL B C 1
ATOM 1518 O O . VAL B 1 65 ? 5.945 6.082 2.422 1 98.69 65 VAL B O 1
ATOM 1521 N N . LEU B 1 66 ? 4.699 4.199 2.312 1 98.81 66 LEU B N 1
ATOM 1522 C CA . LEU B 1 66 ? 3.5 4.871 1.819 1 98.81 66 LEU B CA 1
ATOM 1523 C C . LEU B 1 66 ? 3.068 5.98 2.77 1 98.81 66 LEU B C 1
ATOM 1525 O O . LEU B 1 66 ? 2.859 7.121 2.344 1 98.81 66 LEU B O 1
ATOM 1529 N N . VAL B 1 67 ? 2.973 5.652 4.043 1 98.81 67 VAL B N 1
ATOM 1530 C CA . VAL B 1 67 ? 2.52 6.617 5.039 1 98.81 67 VAL B CA 1
ATOM 1531 C C . VAL B 1 67 ? 3.508 7.777 5.121 1 98.81 67 VAL B C 1
ATOM 1533 O O . VAL B 1 67 ? 3.105 8.938 5.195 1 98.81 67 VAL B O 1
ATOM 1536 N N . ARG B 1 68 ? 4.812 7.469 5.098 1 98.19 68 ARG B N 1
ATOM 1537 C CA . ARG B 1 68 ? 5.832 8.516 5.145 1 98.19 68 ARG B CA 1
ATOM 1538 C C . ARG B 1 68 ? 5.703 9.461 3.953 1 98.19 68 ARG B C 1
ATOM 1540 O O . ARG B 1 68 ? 5.801 10.68 4.109 1 98.19 68 ARG B O 1
ATOM 1547 N N . GLU B 1 69 ? 5.492 8.93 2.787 1 97.75 69 GLU B N 1
ATOM 1548 C CA . GLU B 1 69 ? 5.344 9.719 1.571 1 97.75 69 GLU B CA 1
ATOM 1549 C C . GLU B 1 69 ? 4.121 10.633 1.651 1 97.75 69 GLU B C 1
ATOM 1551 O O . GLU B 1 69 ? 4.203 11.82 1.34 1 97.75 69 GLU B O 1
ATOM 1556 N N . VAL B 1 70 ? 3.012 10.078 2.068 1 98.25 70 VAL B N 1
ATOM 1557 C CA . VAL B 1 70 ? 1.759 10.828 2.107 1 98.25 70 VAL B CA 1
ATOM 1558 C C . VAL B 1 70 ? 1.814 11.875 3.217 1 98.25 70 VAL B C 1
ATOM 1560 O O . VAL B 1 70 ? 1.338 13 3.041 1 98.25 70 VAL B O 1
ATOM 1563 N N . ALA B 1 71 ? 2.391 11.484 4.348 1 97.56 71 ALA B N 1
ATOM 1564 C CA . ALA B 1 71 ? 2.578 12.445 5.434 1 97.56 71 ALA B CA 1
ATOM 1565 C C . ALA B 1 71 ? 3.459 13.609 4.992 1 97.56 71 ALA B C 1
ATOM 1567 O O . ALA B 1 71 ? 3.209 14.766 5.359 1 97.56 71 ALA B O 1
ATOM 1568 N N . GLY B 1 72 ? 4.535 13.273 4.254 1 95.12 72 GLY B N 1
ATOM 1569 C CA . GLY B 1 72 ? 5.375 14.328 3.705 1 95.12 72 GLY B CA 1
ATOM 1570 C C . GLY B 1 72 ? 4.613 15.305 2.832 1 95.12 72 GLY B C 1
ATOM 1571 O O . GLY B 1 72 ? 4.777 16.516 2.959 1 95.12 72 GLY B O 1
ATOM 1572 N N . SER B 1 73 ? 3.789 14.805 1.99 1 93.31 73 SER B N 1
ATOM 1573 C CA . SER B 1 73 ? 2.957 15.633 1.123 1 93.31 73 SER B CA 1
ATOM 1574 C C . SER B 1 73 ? 1.999 16.5 1.936 1 93.31 73 SER B C 1
ATOM 1576 O O . SER B 1 73 ? 1.749 17.656 1.588 1 93.31 73 SER B O 1
ATOM 1578 N N . PHE B 1 74 ? 1.424 15.922 2.945 1 93.56 74 PHE B N 1
ATOM 1579 C CA . PHE B 1 74 ? 0.522 16.625 3.846 1 93.56 74 PHE B CA 1
ATOM 1580 C C . PHE B 1 74 ? 1.217 17.828 4.465 1 93.56 74 PHE B C 1
ATOM 1582 O O . PHE B 1 74 ? 0.655 18.938 4.5 1 93.56 74 PHE B O 1
ATOM 1589 N N . ARG B 1 75 ? 2.424 17.641 4.91 1 92.12 75 ARG B N 1
ATOM 1590 C CA . ARG B 1 75 ? 3.184 18.719 5.543 1 92.12 75 ARG B CA 1
ATOM 1591 C C . ARG B 1 75 ? 3.539 19.797 4.539 1 92.12 75 ARG B C 1
ATOM 1593 O O . ARG B 1 75 ? 3.504 20.984 4.867 1 92.12 75 ARG B O 1
ATOM 1600 N N . GLN B 1 76 ? 3.871 19.406 3.408 1 90.5 76 GLN B N 1
ATOM 1601 C CA . GLN B 1 76 ? 4.207 20.375 2.363 1 90.5 76 GLN B CA 1
ATOM 1602 C C . GLN B 1 76 ? 3.004 21.25 2.014 1 90.5 76 GLN B C 1
ATOM 1604 O O . GLN B 1 76 ? 3.143 22.453 1.835 1 90.5 76 GLN B O 1
ATOM 1609 N N . ARG B 1 77 ? 1.879 20.703 1.993 1 88.56 77 ARG B N 1
ATOM 1610 C CA . ARG B 1 77 ? 0.654 21.438 1.672 1 88.56 77 ARG B CA 1
ATOM 1611 C C . ARG B 1 77 ? 0.282 22.406 2.791 1 88.56 77 ARG B C 1
ATOM 1613 O O . ARG B 1 77 ? -0.177 23.516 2.527 1 88.56 77 ARG B O 1
ATOM 1620 N N . LYS B 1 78 ? 0.482 21.969 3.963 1 86.5 78 LYS B N 1
ATOM 1621 C CA . LYS B 1 78 ? 0.205 22.812 5.113 1 86.5 78 LYS B CA 1
ATOM 1622 C C . LYS B 1 78 ? 1.141 24.031 5.137 1 86.5 78 LYS B C 1
ATOM 1624 O O . LYS B 1 78 ? 0.721 25.141 5.465 1 86.5 78 LYS B O 1
ATOM 1629 N N . ARG B 1 79 ? 2.369 23.812 4.797 1 83.31 79 ARG B N 1
ATOM 1630 C CA . ARG B 1 79 ? 3.35 24.891 4.766 1 83.31 79 ARG B CA 1
ATOM 1631 C C . ARG B 1 79 ? 3.035 25.891 3.65 1 83.31 79 ARG B C 1
ATOM 1633 O O . ARG B 1 79 ? 3.211 27.094 3.82 1 83.31 79 ARG B O 1
ATOM 1640 N N . ALA B 1 80 ? 2.609 25.312 2.598 1 83.19 80 ALA B N 1
ATOM 1641 C CA . ALA B 1 80 ? 2.311 26.172 1.453 1 83.19 80 ALA B CA 1
ATOM 1642 C C . ALA B 1 80 ? 1.109 27.062 1.739 1 83.19 80 ALA B C 1
ATOM 1644 O O . ALA B 1 80 ? 0.983 28.141 1.16 1 83.19 80 ALA B O 1
ATOM 1645 N N . HIS B 1 81 ? 0.29 26.609 2.574 1 77 81 HIS B N 1
ATOM 1646 C CA . HIS B 1 81 ? -0.91 27.375 2.881 1 77 81 HIS B CA 1
ATOM 1647 C C . HIS B 1 81 ? -0.685 28.297 4.078 1 77 81 HIS B C 1
ATOM 1649 O O . HIS B 1 81 ? -1.548 29.109 4.414 1 77 81 HIS B O 1
ATOM 1655 N N . MET B 1 82 ? 0.413 28.078 4.773 1 67.56 82 MET B N 1
ATOM 1656 C CA . MET B 1 82 ? 0.736 28.984 5.863 1 67.56 82 MET B CA 1
ATOM 1657 C C . MET B 1 82 ? 1.169 30.344 5.32 1 67.56 82 MET B C 1
ATOM 1659 O O . MET B 1 82 ? 1.957 30.422 4.375 1 67.56 82 MET B O 1
ATOM 1663 N N . PRO B 1 83 ? 0.335 31.375 5.621 1 63.56 83 PRO B N 1
ATOM 1664 C CA . PRO B 1 83 ? 0.659 32.719 5.156 1 63.56 83 PRO B CA 1
ATOM 1665 C C . PRO B 1 83 ? 2.133 33.094 5.348 1 63.56 83 PRO B C 1
ATOM 1667 O O . PRO B 1 83 ? 2.762 32.625 6.305 1 63.56 83 PRO B O 1
ATOM 1670 N N . ARG B 1 84 ? 2.926 33.094 4.168 1 58.69 84 ARG B N 1
ATOM 1671 C CA . ARG B 1 84 ? 4.285 33.625 4.25 1 58.69 84 ARG B CA 1
ATOM 1672 C C . ARG B 1 84 ? 4.367 34.78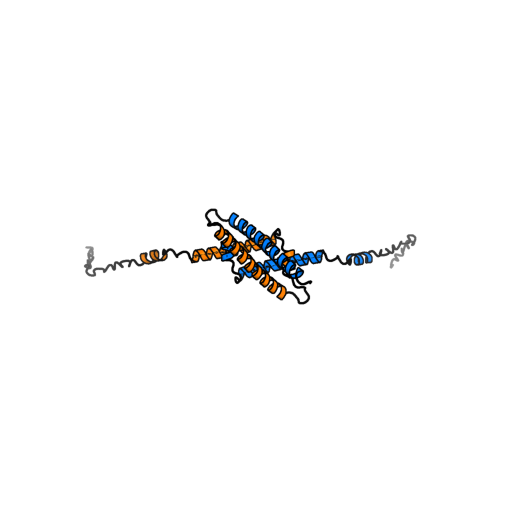1 5.258 1 58.69 84 ARG B C 1
ATOM 1674 O O . ARG B 1 84 ? 3.639 35.75 5.145 1 58.69 84 ARG B O 1
ATOM 1681 N N . THR B 1 85 ? 4.43 34.562 6.527 1 51.31 85 THR B N 1
ATOM 1682 C CA . THR B 1 85 ? 4.73 35.75 7.32 1 51.31 85 THR B CA 1
ATOM 1683 C C . THR B 1 85 ? 5.57 36.75 6.52 1 51.31 85 THR B C 1
ATOM 1685 O O . THR B 1 85 ? 6.539 36.344 5.863 1 51.31 85 THR B O 1
ATOM 1688 N N . ASN B 1 86 ? 4.949 37.812 6.16 1 45.88 86 ASN B N 1
ATOM 1689 C CA . ASN B 1 86 ? 5.438 39.062 5.531 1 45.88 86 ASN B CA 1
ATOM 1690 C C . ASN B 1 86 ? 6.836 39.406 6.02 1 45.88 86 ASN B C 1
ATOM 1692 O O . ASN B 1 86 ? 7 40.375 6.789 1 45.88 86 ASN B O 1
ATOM 1696 N N . THR B 1 87 ? 7.512 38.438 6.625 1 47.03 87 THR B N 1
ATOM 1697 C CA . THR B 1 87 ? 8.797 38.969 7.047 1 47.03 87 THR B CA 1
ATOM 1698 C C . THR B 1 87 ? 9.555 39.562 5.855 1 47.03 87 THR B C 1
ATOM 1700 O O . THR B 1 87 ? 10.648 40.125 6.02 1 47.03 87 THR B O 1
ATOM 1703 N N . THR B 1 88 ? 9.125 39.125 4.676 1 50.88 88 THR B N 1
ATOM 1704 C CA . THR B 1 88 ? 9.891 39.688 3.578 1 50.88 88 THR B CA 1
ATOM 1705 C C . THR B 1 88 ? 9.664 41.219 3.504 1 50.88 88 THR B C 1
ATOM 1707 O O . THR B 1 88 ? 10.422 41.938 2.842 1 50.88 88 THR B O 1
ATOM 1710 N N . ALA B 1 89 ? 8.469 41.688 4.059 1 45.75 89 ALA B N 1
ATOM 1711 C CA . ALA B 1 89 ? 8.273 43.125 3.879 1 45.75 89 ALA B CA 1
ATOM 1712 C C . ALA B 1 89 ? 9.25 43.906 4.738 1 45.75 89 ALA B C 1
ATOM 1714 O O . ALA B 1 89 ? 9.594 45.062 4.406 1 45.75 89 ALA B O 1
ATOM 1715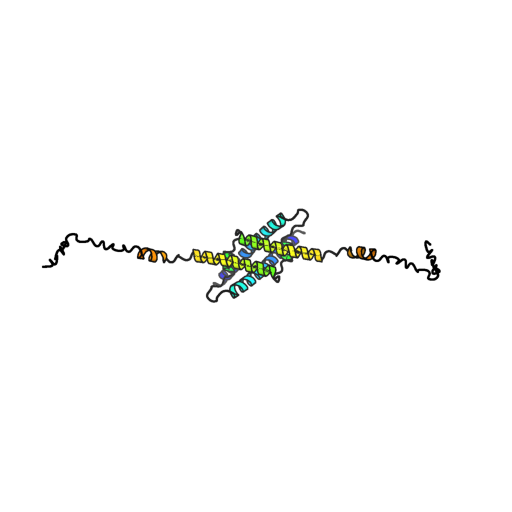 N N . GLN B 1 90 ? 9.633 43.375 5.953 1 45.66 90 GLN B N 1
ATOM 1716 C CA . GLN B 1 90 ? 10.406 44.25 6.816 1 45.66 90 GLN B CA 1
ATOM 1717 C C . GLN B 1 90 ? 11.867 44.312 6.383 1 45.66 90 GLN B C 1
ATOM 1719 O O . GLN B 1 90 ? 12.586 45.25 6.723 1 45.66 90 GLN B O 1
ATOM 1724 N N . VAL B 1 91 ? 12.281 43.25 5.641 1 47.78 91 VAL B N 1
ATOM 1725 C CA . VAL B 1 91 ? 13.719 43.312 5.363 1 47.78 91 VAL B CA 1
ATOM 1726 C C . VAL B 1 91 ? 13.984 44.312 4.238 1 47.78 91 VAL B C 1
ATOM 1728 O O . VAL B 1 91 ? 15.047 44.938 4.195 1 47.78 91 VAL B O 1
ATOM 1731 N N . VAL B 1 92 ? 12.992 44.344 3.354 1 46.03 92 VAL B N 1
ATOM 1732 C CA . VAL B 1 92 ? 13.344 45.156 2.184 1 46.03 92 VAL B CA 1
ATOM 1733 C C . VAL B 1 92 ? 13.281 46.625 2.529 1 46.03 92 VAL B C 1
ATOM 1735 O O . VAL B 1 92 ? 13.852 47.469 1.825 1 46.03 92 VAL B O 1
ATOM 1738 N N . GLN B 1 93 ? 12.375 46.938 3.518 1 43.59 93 GLN B N 1
ATOM 1739 C CA . GLN B 1 93 ? 12.188 48.406 3.668 1 43.59 93 GLN B CA 1
ATOM 1740 C C . GLN B 1 93 ? 13.367 49.031 4.398 1 43.59 93 GLN B C 1
ATOM 1742 O O . GLN B 1 93 ? 13.469 50.25 4.473 1 43.59 93 GLN B O 1
ATOM 1747 N N . ARG B 1 94 ? 14.047 48.125 5.152 1 43.12 94 ARG B N 1
ATOM 1748 C CA . ARG B 1 94 ? 15.078 48.812 5.914 1 43.12 94 ARG B CA 1
ATOM 1749 C C . ARG B 1 94 ? 16.188 49.344 4.996 1 43.12 94 ARG B C 1
ATOM 1751 O O . ARG B 1 94 ? 16.922 50.281 5.359 1 43.12 94 ARG B O 1
ATOM 1758 N N . GLN B 1 95 ? 16.484 48.469 4.062 1 41.81 95 GLN B N 1
ATOM 1759 C CA . GLN B 1 95 ? 17.781 48.781 3.484 1 41.81 95 GLN B CA 1
ATOM 1760 C C . GLN B 1 95 ? 17.719 50.031 2.613 1 41.81 95 GLN B C 1
ATOM 1762 O O . GLN B 1 95 ? 18.734 50.469 2.086 1 41.81 95 GLN B O 1
ATOM 1767 N N . LEU B 1 96 ? 16.484 50.312 2.17 1 39.59 96 LEU B N 1
ATOM 1768 C CA . LEU B 1 96 ? 16.562 51.406 1.209 1 39.59 96 LEU B CA 1
ATOM 1769 C C . LEU B 1 96 ? 16.719 52.719 1.921 1 39.59 96 LEU B C 1
ATOM 1771 O O . LEU B 1 96 ? 15.789 53.531 1.964 1 39.59 96 LEU B O 1
ATOM 1775 N N . ALA B 1 97 ? 17.031 52.75 3.246 1 37.91 97 ALA B N 1
ATOM 1776 C CA . ALA B 1 97 ? 17.297 54.094 3.723 1 37.91 97 ALA B CA 1
ATOM 1777 C C . ALA B 1 97 ? 18.391 54.75 2.898 1 37.91 97 ALA B C 1
ATOM 1779 O O . ALA B 1 97 ? 19.438 54.156 2.637 1 37.91 97 ALA B O 1
ATOM 1780 N N . PRO B 1 98 ? 18.062 55.719 2.016 1 38.03 98 PRO B N 1
ATOM 1781 C CA . PRO B 1 98 ? 19.016 56.469 1.19 1 38.03 98 PRO B CA 1
ATOM 1782 C C . PRO B 1 98 ? 20.266 56.906 1.972 1 38.03 98 PRO B C 1
ATOM 1784 O O . PRO B 1 98 ? 20.141 57.5 3.051 1 38.03 98 PRO B O 1
ATOM 1787 N N . SER B 1 99 ? 21.297 56.09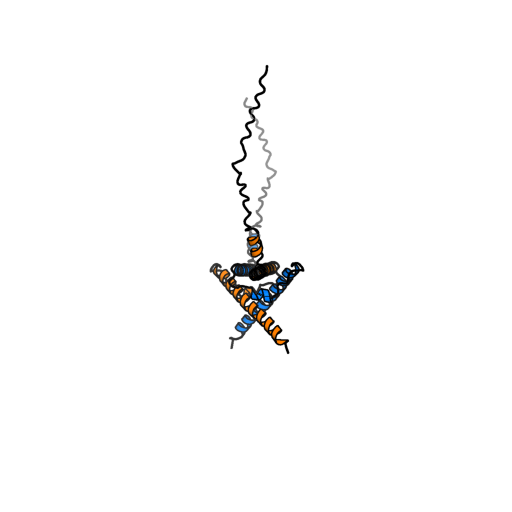4 2.203 1 36.62 99 SER B N 1
ATOM 1788 C CA . SER B 1 99 ? 22.578 56.562 2.73 1 36.62 99 SER B CA 1
ATOM 1789 C C . SER B 1 99 ? 22.906 57.938 2.189 1 36.62 99 SER B C 1
ATOM 1791 O O . SER B 1 99 ? 22.875 58.188 0.977 1 36.62 99 SER B O 1
ATOM 1793 N N . ILE B 1 100 ? 22.594 59.062 2.932 1 35.66 100 ILE B N 1
ATOM 1794 C CA . ILE B 1 100 ? 22.969 60.438 2.697 1 35.66 100 ILE B CA 1
ATOM 1795 C C . ILE B 1 100 ? 24.406 60.531 2.234 1 35.66 100 ILE B C 1
ATOM 1797 O O . ILE B 1 100 ? 25.328 60.125 2.959 1 35.66 100 ILE B O 1
ATOM 1801 N N . SER B 1 101 ? 24.719 60.281 0.949 1 36.75 101 SER B N 1
ATOM 1802 C CA . SER B 1 101 ? 26 60.625 0.332 1 36.75 101 SER B CA 1
ATOM 1803 C C . SER B 1 101 ? 26.484 61.969 0.79 1 36.75 101 SER B C 1
ATOM 1805 O O . SER B 1 101 ? 25.859 63 0.509 1 36.75 101 SER B O 1
ATOM 1807 N N . THR B 1 102 ? 26.953 62.125 2.035 1 33.5 102 THR B N 1
ATOM 1808 C CA . THR B 1 102 ? 27.641 63.312 2.498 1 33.5 102 THR B CA 1
ATOM 1809 C C . THR B 1 102 ? 28.703 63.75 1.502 1 33.5 102 THR B C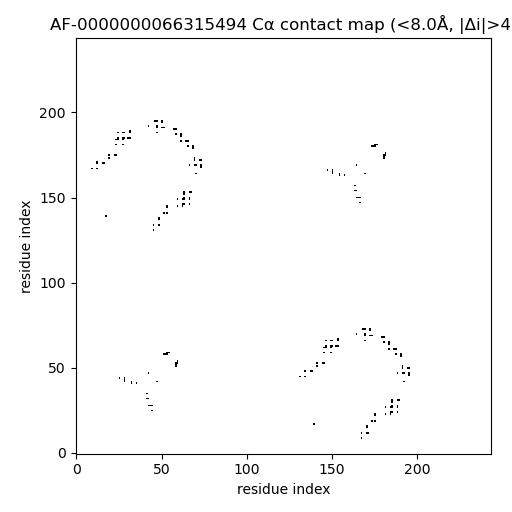 1
ATOM 1811 O O . THR B 1 102 ? 29.719 63.062 1.332 1 33.5 102 THR B O 1
ATOM 1814 N N . VAL B 1 103 ? 28.391 64.188 0.297 1 34.88 103 VAL B N 1
ATOM 1815 C CA . VAL B 1 103 ? 29.266 64.812 -0.678 1 34.88 103 VAL B CA 1
ATOM 1816 C C . VAL B 1 103 ? 30.016 66 -0.027 1 34.88 103 VAL B C 1
ATOM 1818 O O . VAL B 1 103 ? 29.391 66.938 0.423 1 34.88 103 VAL B O 1
ATOM 1821 N N . PHE B 1 104 ? 31.125 65.75 0.702 1 35.5 104 PHE B N 1
ATOM 1822 C CA . PHE B 1 104 ? 32.094 66.75 1.206 1 35.5 104 PHE B CA 1
ATOM 1823 C C . PHE B 1 104 ? 32.5 67.688 0.103 1 35.5 104 PHE B C 1
ATOM 1825 O O . PHE B 1 104 ? 33.125 67.312 -0.875 1 35.5 104 PHE B O 1
ATOM 1832 N N . SER B 1 105 ? 31.672 68.625 -0.322 1 32.38 105 SER B N 1
ATOM 1833 C CA . SER B 1 105 ? 32.062 69.688 -1.243 1 32.38 105 SER B CA 1
ATOM 1834 C C . SER B 1 105 ? 33.219 70.5 -0.684 1 32.38 105 SER B C 1
ATOM 1836 O O . SER B 1 105 ? 33.094 71.062 0.403 1 32.38 105 SER B O 1
ATOM 1838 N N . ARG B 1 106 ? 34.469 70.062 -0.979 1 37.38 106 ARG B N 1
ATOM 1839 C CA . ARG B 1 106 ? 35.688 70.812 -0.658 1 37.38 106 ARG B CA 1
ATOM 1840 C C . ARG B 1 106 ? 35.562 72.312 -1.034 1 37.38 106 ARG B C 1
ATOM 1842 O O . ARG B 1 106 ? 35.125 72.625 -2.137 1 37.38 106 ARG B O 1
ATOM 1849 N N . ASP B 1 107 ? 35.344 73.125 -0.068 1 36.12 107 ASP B N 1
ATOM 1850 C CA . ASP B 1 107 ? 35.344 74.562 -0.275 1 36.12 107 ASP B CA 1
ATOM 1851 C C . ASP B 1 107 ? 36.656 75.062 -0.938 1 36.12 107 ASP B C 1
ATOM 1853 O O . ASP B 1 107 ? 37.75 74.625 -0.503 1 36.12 107 ASP B O 1
ATOM 1857 N N . SER B 1 108 ? 36.75 75.125 -2.205 1 38.22 108 SER B N 1
ATOM 1858 C CA . SER B 1 108 ? 37.875 75.562 -3.047 1 38.22 108 SER B CA 1
ATOM 1859 C C . SER B 1 108 ? 38.625 76.75 -2.416 1 38.22 108 SER B C 1
ATOM 1861 O O . SER B 1 108 ? 39.656 77.188 -2.941 1 38.22 108 SER B O 1
ATOM 1863 N N . ASN B 1 109 ? 38.031 77.625 -1.579 1 35.34 109 ASN B N 1
ATOM 1864 C CA . ASN B 1 109 ? 38.688 78.875 -1.339 1 35.34 109 ASN B CA 1
ATOM 1865 C C . ASN B 1 109 ? 39.781 78.75 -0.292 1 35.34 109 ASN B C 1
ATOM 1867 O O . ASN B 1 109 ? 40.125 79.75 0.377 1 35.34 109 ASN B O 1
ATOM 1871 N N . ASP B 1 110 ? 40.188 77.562 0.18 1 35.34 110 ASP B N 1
ATOM 1872 C CA . ASP B 1 110 ? 41.188 77.688 1.238 1 35.34 110 ASP B CA 1
ATOM 1873 C C . ASP B 1 110 ? 42.5 78.25 0.705 1 35.34 110 ASP B C 1
ATOM 1875 O O . ASP B 1 110 ? 42.969 77.875 -0.366 1 35.34 110 ASP B O 1
ATOM 1879 N N . PRO B 1 111 ? 42.875 79.438 1.226 1 38.06 111 PRO B N 1
ATOM 1880 C CA . PRO B 1 111 ? 44.062 80.188 0.755 1 38.06 111 PRO B CA 1
ATOM 1881 C C . PRO B 1 111 ? 45.344 79.375 0.768 1 38.06 111 PRO B C 1
ATOM 1883 O O . PRO B 1 111 ? 45.469 78.438 1.555 1 38.06 111 PRO B O 1
ATOM 1886 N N . LEU B 1 112 ? 46 79.125 -0.314 1 35.88 112 LEU B N 1
ATOM 1887 C CA . LEU B 1 112 ? 47.281 78.5 -0.583 1 35.88 112 LEU B CA 1
ATOM 1888 C C . LEU B 1 112 ? 48.344 79.125 0.332 1 35.88 112 LEU B C 1
ATOM 1890 O O . LEU B 1 112 ? 48.625 80.312 0.267 1 35.88 112 LEU B O 1
ATOM 1894 N N . VAL B 1 113 ? 48.312 78.875 1.642 1 35.66 113 VAL B N 1
ATOM 1895 C CA . VAL B 1 113 ? 49.375 79.5 2.447 1 35.66 113 VAL B CA 1
ATOM 1896 C C . VAL B 1 113 ? 50.75 79.125 1.885 1 35.66 113 VAL B C 1
ATOM 1898 O O . VAL B 1 113 ? 51.062 77.938 1.729 1 35.66 113 VAL B O 1
ATOM 1901 N N . ASP B 1 114 ? 51.438 79.938 1.138 1 31.11 114 ASP B N 1
ATOM 1902 C CA . ASP B 1 114 ? 52.75 79.938 0.502 1 31.11 114 ASP B CA 1
ATOM 1903 C C . ASP B 1 114 ? 53.875 79.75 1.527 1 31.11 114 ASP B C 1
ATOM 1905 O O . ASP B 1 114 ? 54 80.5 2.492 1 31.11 114 ASP B O 1
ATOM 1909 N N . ASP B 1 115 ? 54.281 78.562 1.909 1 30.94 115 ASP B N 1
ATOM 1910 C CA . ASP B 1 115 ? 55.375 78.125 2.803 1 30.94 115 ASP B CA 1
ATOM 1911 C C . ASP B 1 115 ? 56.719 78.75 2.359 1 30.94 115 ASP B C 1
ATOM 1913 O O . ASP B 1 115 ? 57.625 78 2.02 1 30.94 115 ASP B O 1
ATOM 1917 N N . MET B 1 116 ? 56.906 79.75 1.521 1 30.47 116 MET B N 1
ATOM 1918 C CA . MET B 1 116 ? 58.25 80 1.022 1 30.47 116 MET B CA 1
ATOM 1919 C C . MET B 1 116 ? 59.188 80.438 2.143 1 30.47 116 MET B C 1
ATOM 1921 O O . MET B 1 116 ? 59.531 81.625 2.213 1 30.47 116 MET B O 1
ATOM 1925 N N . ASP B 1 117 ? 59.031 80.188 3.406 1 30.61 117 ASP B N 1
ATOM 1926 C CA . ASP B 1 117 ? 60.062 80.812 4.246 1 30.61 117 ASP B CA 1
ATOM 1927 C C . ASP B 1 117 ? 61.438 80.188 3.945 1 30.61 117 ASP B C 1
ATOM 1929 O O . ASP B 1 117 ? 61.688 79.062 4.289 1 30.61 117 ASP B O 1
ATOM 1933 N N . GLN B 1 118 ? 62.031 80.5 2.773 1 26.22 118 GLN B N 1
ATOM 1934 C CA . GLN B 1 118 ? 63.406 80.125 2.43 1 26.22 118 GLN B CA 1
ATOM 1935 C C . GLN B 1 118 ? 64.375 80.688 3.449 1 26.22 118 GLN B C 1
ATOM 1937 O O . GLN B 1 118 ? 64.438 81.875 3.703 1 26.22 118 GLN B O 1
ATOM 1942 N N . GLU B 1 119 ? 65 79.938 4.328 1 31.14 119 GLU B N 1
ATOM 1943 C CA . GLU B 1 119 ? 66.125 80.125 5.305 1 31.14 119 GLU B CA 1
ATOM 1944 C C . GLU B 1 119 ? 67.375 80.625 4.645 1 31.14 119 GLU B C 1
ATOM 1946 O O . GLU B 1 119 ? 68 79.938 3.814 1 31.14 119 GLU B O 1
ATOM 1951 N N . TYR B 1 120 ? 67.5 81.875 3.934 1 28.11 120 TYR B N 1
ATOM 1952 C CA . TYR B 1 120 ? 68.812 82.188 3.535 1 28.11 120 TYR B CA 1
ATOM 1953 C C . TYR B 1 120 ? 69.812 82.125 4.719 1 28.11 120 TYR B C 1
ATOM 1955 O O . TYR B 1 120 ? 69.438 82.562 5.832 1 28.11 120 TYR B O 1
ATOM 1963 N N . ILE B 1 121 ? 71 81.375 4.625 1 30.7 121 ILE B N 1
ATOM 1964 C CA . ILE B 1 121 ? 72.312 80.812 4.945 1 30.7 121 ILE B CA 1
ATOM 1965 C C . ILE B 1 121 ? 73.312 82 5.121 1 30.7 121 ILE B C 1
ATOM 1967 O O . ILE B 1 121 ? 74.438 81.75 5.605 1 30.7 121 ILE B O 1
ATOM 1971 N N . LEU B 1 122 ? 73.25 83.438 5.148 1 28.19 122 LEU B N 1
ATOM 1972 C CA . LEU B 1 122 ? 74.5 84.062 5.598 1 28.19 122 LEU B CA 1
ATOM 1973 C C . LEU B 1 122 ? 74.625 83.938 7.109 1 28.19 122 LEU B C 1
ATOM 1975 O O . LEU B 1 122 ? 73.688 84 7.844 1 28.19 122 LEU B O 1
#

GO terms:
  GO:0005634 nucleus (C, HDA)
  GO:0005829 cytosol (C, HDA)

Secondary structure (DSSP, 8-state):
--SHHHHHHHHHHHHHHHHHHHHHHHHHHHHHHHTS-TTSPP--HHHHHHH--TT-HHHHHHHHHHHHHHHHHHHHHHHHHS---SHHHHHHHHH------------TTS------------/--SHHHHHHHHHHHHHHHHHHHHHHHHHHHHHHHTS-TTSPP--HHHHHHH--TT-HHHHHHHHHHHHHHHHHHHHHHHHHS---THHHHHHHHH-S----------TT-------------

Sequence (244 aa):
MGRPLIESSSNDHVANFNRKTKKLIDQALEHYNGRLPEQLENFSFENFVEVLDTESSVVNRVFEVLVREVAGSFRQRKRAHMPRTNTTAQVVQRQLAPSISTVFSRDSNDPLVDDMDQEYILMGRPLIESSSNDHVANFNRKTKKLIDQALEHYNGRLPEQLENFSFENFVEVLDTESSVVNRVFEVLVREVAGSFRQRKRAHMPRTNTTAQVVQRQLAPSISTVFSRDSNDPLVDDMDQEYIL

pLDDT: mean 73.92, std 27.26, range [24.12, 98.81]

Foldseek 3Di:
DPPVVVVVVVVVVVVVVVVVVVVVVVVVQCVVQVPDDPPDDRDDPVNCVVPDDPPDPVNVVVVVVVVVVVVVVVVVVVVVPPPPPVPVVVVVVPPPPPPPPPPPPDPVPPPPPPPVCPPDPD/DPPVVVVVVVVVVVVVVVVVVVVVVVVVQCVVQVPDDPPDDRDDPVNCVVPDDPPDPVNVVVVVVVVVVVVVVVVVVVVVPPPPPVPVVVVVVPPPPPPPPPPPPPPVPDDPPDPPPPPDDD